Protein AF-A0A3Q2P698-F1 (afdb_monomer_lite)

Sequence (241 aa):
MADLLILKQAEEFRKEYFHRNRQAEENRQKETQAAIRIQSWFRACKVRAYLSHLQKKAIIIQKTWRGFAARARVRQMVKIQQRWKGFYVRKYVHNFYARKTYLEQILIKNELVRKELDEIWEAQKRENEHLEAVKQQKNKIHQAHQLHYLISTNQLPGVFNSPYRQTPHEMELLLRQVKYQVPASLAHKDTGYPRGIRDSVGVSFSGCLESEGPISTRTWDLRTRLPPIASRNTRQKTKRL

Foldseek 3Di:
DVVVVVVVVVVVVVVVVVVVVVVCVVCVVVVVVVVCVVVVVVVVVVVVVVVVVVVVVVCVVVVVVVVVVVVVVVVVVVVVVVVVVVVCCVPPPDDPVVVVVVVVVVVVVVVVVVVVVVVVVVVVVVVVVVVVVVVVVVVLLVVLQVCLVQAQDPVGHGPQQDPPDPDGHPSNVSSVVDDHDDPPPPPDPPDDDDDDDDDDDDPPPPPPPPPPDPPPPPPPPPPVPPPPDPPPPPPPPDDDD

Organism: Fundulus heteroclitus (NCBI:txid8078)

Secondary structure (DSSP, 8-state):
-HHHHHHHHHHHHHHHHHHHHHHHHHHHHHHHHHHHHHHHHHHHHHHHHHHHHHHHHHHHHHHHHHHHHHHHHHHHHHHHHHHHHHHHIIIII--HHHHHHHHHHHHHHHHHHHHHHHHHHHHHHHHHHHHHHHHHHHHHHHHHHHTGGGS--SSS--TT--TT-SS--HHHHHHHHSPPPPP------------------------------------------PPP-------------

pLDDT: mean 79.52, std 22.48, range [32.62, 98.56]

InterPro domains:
  IPR000048 IQ motif, EF-hand binding site [PF00612] (32-49)
  IPR000048 IQ motif, EF-hand binding site [PF00612] (56-75)
  IPR000048 IQ motif, EF-hand binding site [SM00015] (30-52)
  IPR000048 IQ motif, EF-hand binding site [SM00015] (53-75)
  IPR027417 P-loop containing nucleoside triphosphate hydrolase [SSF52540] (14-96)
  IPR051185 Abnormal Spindle-like Microcephaly-associated [PTHR22706] (20-158)

Structure (mmCIF, N/CA/C/O backbone):
data_AF-A0A3Q2P698-F1
#
_entry.id   AF-A0A3Q2P698-F1
#
loop_
_atom_site.group_PDB
_atom_site.id
_atom_site.type_symbol
_atom_site.label_atom_id
_atom_site.label_alt_id
_atom_site.label_comp_id
_atom_site.label_asym_id
_atom_site.label_entity_id
_atom_site.label_seq_id
_atom_site.pdbx_PDB_ins_code
_atom_site.Cartn_x
_atom_site.Cartn_y
_atom_site.Cartn_z
_atom_site.occupancy
_atom_site.B_iso_or_equiv
_atom_site.auth_seq_id
_atom_site.auth_comp_id
_atom_site.auth_asym_id
_atom_site.auth_atom_id
_atom_site.pdbx_PDB_model_num
ATOM 1 N N . MET A 1 1 ? 65.180 -17.559 -87.057 1.00 58.22 1 MET A N 1
ATOM 2 C CA . MET A 1 1 ? 63.856 -18.119 -86.682 1.00 58.22 1 MET A CA 1
ATOM 3 C C . MET A 1 1 ? 63.418 -17.698 -85.280 1.00 58.22 1 MET A C 1
ATOM 5 O O . MET A 1 1 ? 62.257 -17.343 -85.138 1.00 58.22 1 MET A O 1
ATOM 9 N N . ALA A 1 2 ? 64.311 -17.667 -84.279 1.00 61.62 2 ALA A N 1
ATOM 10 C CA . ALA A 1 2 ? 63.994 -17.188 -82.926 1.00 61.62 2 ALA A CA 1
ATOM 11 C C . ALA A 1 2 ? 63.582 -15.697 -82.875 1.00 61.62 2 ALA A C 1
ATOM 13 O O . ALA A 1 2 ? 62.563 -15.371 -82.276 1.00 61.62 2 ALA A O 1
ATOM 14 N N . ASP A 1 3 ? 64.280 -14.811 -83.592 1.00 64.88 3 ASP A N 1
ATOM 15 C CA . ASP A 1 3 ? 64.011 -13.359 -83.547 1.00 64.88 3 ASP A CA 1
ATOM 16 C C . ASP A 1 3 ? 62.647 -12.952 -84.128 1.00 64.88 3 ASP A C 1
ATOM 18 O O . ASP A 1 3 ? 61.973 -12.070 -83.606 1.00 64.88 3 ASP A O 1
ATOM 22 N N . LEU A 1 4 ? 62.181 -13.641 -85.175 1.00 66.44 4 LEU A N 1
ATOM 23 C CA . LEU A 1 4 ? 60.848 -13.422 -85.754 1.00 66.44 4 LEU A CA 1
ATOM 24 C C . LEU A 1 4 ? 59.719 -13.864 -84.812 1.00 66.44 4 LEU A C 1
ATOM 26 O O . LEU A 1 4 ? 58.633 -13.286 -84.840 1.00 66.44 4 LEU A O 1
ATOM 30 N N . LEU A 1 5 ? 59.967 -14.880 -83.982 1.00 69.94 5 LEU A N 1
ATOM 31 C CA . LEU A 1 5 ? 59.014 -15.338 -82.974 1.00 69.94 5 LEU A CA 1
ATOM 32 C C . LEU A 1 5 ? 58.915 -14.327 -81.821 1.00 69.94 5 LEU A C 1
ATOM 34 O O . LEU A 1 5 ? 57.816 -14.004 -81.377 1.00 69.94 5 LEU A O 1
ATOM 38 N N . ILE A 1 6 ? 60.059 -13.779 -81.401 1.00 73.25 6 ILE A N 1
ATOM 39 C CA . ILE A 1 6 ? 60.157 -12.749 -80.358 1.00 73.25 6 ILE A CA 1
ATOM 40 C C . ILE A 1 6 ? 59.453 -11.461 -80.800 1.00 73.25 6 ILE A C 1
ATOM 42 O O . ILE A 1 6 ? 58.698 -10.877 -80.025 1.00 73.25 6 ILE A O 1
ATOM 46 N N . LEU A 1 7 ? 59.630 -11.040 -82.056 1.00 73.00 7 LEU A N 1
ATOM 47 C CA . LEU A 1 7 ? 58.956 -9.854 -82.593 1.00 73.00 7 LEU A CA 1
ATOM 48 C C . LEU A 1 7 ? 57.433 -10.028 -82.672 1.00 73.00 7 LEU A C 1
ATOM 50 O O . LEU A 1 7 ? 56.698 -9.117 -82.294 1.00 73.00 7 LEU A O 1
ATOM 54 N N . LYS A 1 8 ? 56.943 -11.205 -83.085 1.00 77.31 8 LYS A N 1
ATOM 55 C CA . LYS A 1 8 ? 55.500 -11.500 -83.086 1.00 77.31 8 LYS A CA 1
ATOM 56 C C . LYS A 1 8 ? 54.909 -11.515 -81.676 1.00 77.31 8 LYS A C 1
ATOM 58 O O . LYS A 1 8 ? 53.868 -10.901 -81.457 1.00 77.31 8 LYS A O 1
ATOM 63 N N . GLN A 1 9 ? 55.595 -12.136 -80.714 1.00 78.31 9 GLN A N 1
ATOM 64 C CA . GLN A 1 9 ? 55.180 -12.105 -79.307 1.00 78.31 9 GLN A CA 1
ATOM 65 C C . GLN A 1 9 ? 55.178 -10.682 -78.736 1.00 78.31 9 GLN A C 1
ATOM 67 O O . GLN A 1 9 ? 54.254 -10.311 -78.014 1.00 78.31 9 GLN A O 1
ATOM 72 N N . ALA A 1 10 ? 56.170 -9.859 -79.084 1.00 79.19 10 ALA A N 1
ATOM 73 C CA . ALA A 1 10 ? 56.230 -8.467 -78.649 1.00 79.19 10 ALA A CA 1
ATOM 74 C C . ALA A 1 10 ? 55.073 -7.626 -79.223 1.00 79.19 10 ALA A C 1
ATOM 76 O O . ALA A 1 10 ? 54.503 -6.791 -78.517 1.00 79.19 10 ALA A O 1
ATOM 77 N N . GLU A 1 11 ? 54.683 -7.852 -80.480 1.00 83.00 11 GLU A N 1
ATOM 78 C CA . GLU A 1 11 ? 53.530 -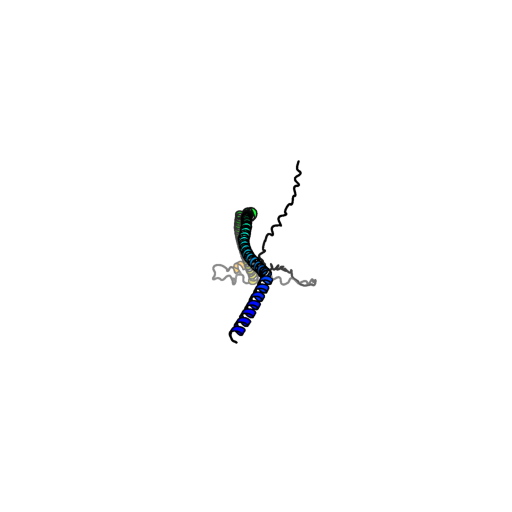7.183 -81.088 1.00 83.00 11 GLU A CA 1
ATOM 79 C C . GLU A 1 11 ? 52.190 -7.634 -80.497 1.00 83.00 11 GLU A C 1
ATOM 81 O O . GLU A 1 11 ? 51.315 -6.798 -80.258 1.00 83.00 11 GLU A O 1
ATOM 86 N N . GLU A 1 12 ? 52.013 -8.931 -80.241 1.00 84.62 12 GLU A N 1
ATOM 87 C CA . GLU A 1 12 ? 50.818 -9.466 -79.578 1.00 84.62 12 GLU A CA 1
ATOM 88 C C . GLU A 1 12 ? 50.683 -8.925 -78.155 1.00 84.62 12 GLU A C 1
ATOM 90 O O . GLU A 1 12 ? 49.622 -8.410 -77.794 1.00 84.62 12 GLU A O 1
ATOM 95 N N . PHE A 1 13 ? 51.778 -8.917 -77.392 1.00 87.12 13 PHE A N 1
ATOM 96 C CA . PHE A 1 13 ? 51.825 -8.317 -76.060 1.00 87.12 13 PHE A CA 1
ATOM 97 C C . PHE A 1 13 ? 51.436 -6.834 -76.092 1.00 87.12 13 PHE A C 1
ATOM 99 O O . PHE A 1 13 ? 50.664 -6.356 -75.259 1.00 87.12 13 PHE A O 1
ATOM 106 N N . ARG A 1 14 ? 51.914 -6.092 -77.098 1.00 86.75 14 ARG A N 1
ATOM 107 C CA . ARG A 1 14 ? 51.575 -4.678 -77.278 1.00 86.75 14 ARG A CA 1
ATOM 108 C C . ARG A 1 14 ? 50.087 -4.479 -77.582 1.00 86.75 14 ARG A C 1
ATOM 110 O O . ARG A 1 14 ? 49.467 -3.577 -77.018 1.00 86.75 14 ARG A O 1
ATOM 117 N N . LYS A 1 15 ? 49.502 -5.313 -78.448 1.00 88.62 15 LYS A N 1
ATOM 118 C CA . LYS A 1 15 ? 48.062 -5.280 -78.764 1.00 88.62 15 LYS A CA 1
ATOM 119 C C . LYS A 1 15 ? 47.215 -5.596 -77.534 1.00 88.62 15 LYS A C 1
ATOM 121 O O . LYS A 1 15 ? 46.246 -4.885 -77.269 1.00 88.62 15 LYS A O 1
ATOM 126 N N . GLU A 1 16 ? 47.603 -6.605 -76.760 1.00 90.31 16 GLU A N 1
ATOM 127 C CA . GLU A 1 16 ? 46.911 -6.983 -75.530 1.00 90.31 16 GLU A CA 1
ATOM 128 C C . GLU A 1 16 ? 46.993 -5.875 -74.469 1.00 90.31 16 GLU A C 1
ATOM 130 O O . GLU A 1 16 ? 45.980 -5.526 -73.859 1.00 90.31 16 GLU A O 1
ATOM 135 N N . TYR A 1 17 ? 48.161 -5.247 -74.307 1.00 90.88 17 TYR A N 1
ATOM 136 C CA . TYR A 1 17 ? 48.337 -4.095 -73.423 1.00 90.88 17 TYR A CA 1
ATOM 137 C C . TYR A 1 17 ? 47.387 -2.944 -73.784 1.00 90.88 17 TYR A C 1
ATOM 139 O O . TYR A 1 17 ? 46.664 -2.442 -72.921 1.00 90.88 17 TYR A O 1
ATOM 147 N N . PHE A 1 18 ? 47.324 -2.554 -75.062 1.00 92.12 18 PHE A N 1
ATOM 148 C CA . PHE A 1 18 ? 46.419 -1.489 -75.506 1.00 92.12 18 PHE A CA 1
ATOM 149 C C . PHE A 1 18 ? 44.942 -1.865 -75.361 1.00 92.12 18 PHE A C 1
ATOM 151 O O . PHE A 1 18 ? 44.128 -1.006 -75.017 1.00 92.12 18 PHE A O 1
ATOM 158 N N . HIS A 1 19 ? 44.591 -3.134 -75.581 1.00 91.62 19 HIS A N 1
ATOM 159 C CA . HIS A 1 19 ? 43.229 -3.625 -75.387 1.00 91.62 19 HIS A CA 1
ATOM 160 C C . HIS A 1 19 ? 42.795 -3.528 -73.918 1.00 91.62 19 HIS A C 1
ATOM 162 O O . HIS A 1 19 ? 41.749 -2.947 -73.626 1.00 91.62 19 HIS A O 1
ATOM 168 N N . ARG A 1 20 ? 43.636 -4.001 -72.988 1.00 90.75 20 ARG A N 1
ATOM 169 C CA . ARG A 1 20 ? 43.395 -3.893 -71.540 1.00 90.75 20 ARG A CA 1
ATOM 170 C C . ARG A 1 20 ? 43.294 -2.437 -71.091 1.00 90.75 20 ARG A C 1
ATOM 172 O O . ARG A 1 20 ? 42.413 -2.102 -70.305 1.00 90.75 20 ARG A O 1
ATOM 179 N N . ASN A 1 21 ? 44.151 -1.560 -71.617 1.00 92.62 21 ASN A N 1
ATOM 180 C CA . ASN A 1 21 ? 44.139 -0.143 -71.252 1.00 92.62 21 ASN A CA 1
ATOM 181 C C . ASN A 1 21 ? 42.864 0.567 -71.745 1.00 92.62 21 ASN A C 1
ATOM 183 O O . ASN A 1 21 ? 42.280 1.367 -71.020 1.00 92.62 21 ASN A O 1
ATOM 187 N N . ARG A 1 22 ? 42.371 0.221 -72.944 1.00 92.44 22 ARG A N 1
ATOM 188 C CA . ARG A 1 22 ? 41.086 0.725 -73.453 1.00 92.44 22 ARG A CA 1
ATOM 189 C C . ARG A 1 22 ? 39.910 0.254 -72.592 1.00 92.44 22 ARG A C 1
ATOM 191 O O . ARG A 1 22 ? 39.081 1.075 -72.217 1.00 92.44 22 ARG A O 1
ATOM 198 N N . GLN A 1 23 ? 39.864 -1.029 -72.230 1.00 91.75 23 GLN A N 1
ATOM 199 C CA . GLN A 1 23 ? 38.819 -1.565 -71.346 1.00 91.75 23 GLN A CA 1
ATOM 200 C C . GLN A 1 23 ? 38.839 -0.913 -69.956 1.00 91.75 23 GLN A C 1
ATOM 202 O O . GLN A 1 23 ? 37.785 -0.596 -69.404 1.00 91.75 23 GLN A O 1
ATOM 207 N N . ALA A 1 24 ? 40.030 -0.681 -69.396 1.00 91.12 24 ALA A N 1
ATOM 208 C CA . ALA A 1 24 ? 40.185 0.024 -68.128 1.00 91.12 24 ALA A CA 1
ATOM 209 C C . ALA A 1 24 ? 39.664 1.467 -68.220 1.00 91.12 24 ALA A C 1
ATOM 211 O O . ALA A 1 24 ? 38.932 1.919 -67.342 1.00 91.12 24 ALA A O 1
ATOM 212 N N . GLU A 1 25 ? 39.971 2.173 -69.309 1.00 91.94 25 GLU A N 1
ATOM 213 C CA . GLU A 1 25 ? 39.515 3.546 -69.536 1.00 91.94 25 GLU A CA 1
ATOM 214 C C . GLU A 1 25 ? 37.987 3.638 -69.696 1.00 91.94 25 GLU A C 1
ATOM 216 O O . GLU A 1 25 ? 37.349 4.506 -69.094 1.00 91.94 25 GLU A O 1
ATOM 221 N N . GLU A 1 26 ? 37.387 2.699 -70.435 1.00 92.31 26 GLU A N 1
ATOM 222 C CA . GLU A 1 26 ? 35.932 2.582 -70.609 1.00 92.31 26 GLU A CA 1
ATOM 223 C C . GLU A 1 26 ? 35.203 2.291 -69.281 1.00 92.31 26 GLU A C 1
ATOM 225 O O . GLU A 1 26 ? 34.095 2.789 -69.049 1.00 92.31 26 GLU A O 1
ATOM 230 N N . ASN A 1 27 ? 35.824 1.525 -68.375 1.00 93.88 27 ASN A N 1
ATOM 231 C CA . ASN A 1 27 ? 35.234 1.147 -67.085 1.00 93.88 27 ASN A CA 1
ATOM 232 C C . ASN A 1 27 ? 35.554 2.111 -65.933 1.00 93.88 27 ASN A C 1
ATOM 234 O O . ASN A 1 27 ? 34.788 2.164 -64.965 1.00 93.88 27 ASN A O 1
ATOM 238 N N . ARG A 1 28 ? 36.605 2.935 -66.043 1.00 94.62 28 ARG A N 1
ATOM 239 C CA . ARG A 1 28 ? 37.094 3.822 -64.972 1.00 94.62 28 ARG A CA 1
ATOM 240 C C . ARG A 1 28 ? 35.991 4.652 -64.323 1.00 94.62 28 ARG A C 1
ATOM 242 O O . ARG A 1 28 ? 35.922 4.754 -63.098 1.00 94.62 28 ARG A O 1
ATOM 249 N N . GLN A 1 29 ? 35.114 5.259 -65.126 1.00 95.31 29 GLN A N 1
ATOM 250 C CA . GLN A 1 29 ? 34.026 6.088 -64.595 1.00 95.31 29 GLN A CA 1
ATOM 251 C C . GLN A 1 29 ? 33.012 5.257 -63.803 1.00 95.31 29 GLN A C 1
ATOM 253 O O . GLN A 1 29 ? 32.594 5.672 -62.722 1.00 95.31 29 GLN A O 1
ATOM 258 N N . LYS A 1 30 ? 32.640 4.073 -64.305 1.00 95.12 30 LYS A N 1
ATOM 259 C CA . LYS A 1 30 ? 31.686 3.176 -63.637 1.00 95.12 30 LYS A CA 1
ATOM 260 C C . LYS A 1 30 ? 32.244 2.688 -62.302 1.00 95.12 30 LYS A C 1
ATOM 262 O O . LYS A 1 30 ? 31.545 2.754 -61.292 1.00 95.12 30 LYS A O 1
ATOM 267 N N . GLU A 1 31 ? 33.509 2.277 -62.285 1.00 96.12 31 GLU A N 1
ATOM 268 C CA . GLU A 1 31 ? 34.215 1.839 -61.077 1.00 96.12 31 GLU A CA 1
ATOM 269 C C . GLU A 1 31 ? 34.348 2.973 -60.056 1.00 96.12 31 GLU A C 1
ATOM 271 O O . GLU A 1 31 ? 34.034 2.791 -58.879 1.00 96.12 31 GLU A O 1
ATOM 276 N N . THR A 1 32 ? 34.706 4.178 -60.509 1.00 96.88 32 THR A N 1
ATOM 277 C CA . THR A 1 32 ? 34.791 5.366 -59.646 1.00 96.88 32 THR A CA 1
ATOM 278 C C . THR A 1 32 ? 33.434 5.693 -59.020 1.00 96.88 32 THR A C 1
ATOM 280 O O . THR A 1 32 ? 33.341 5.920 -57.814 1.00 96.88 32 THR A O 1
ATOM 283 N N . GLN A 1 33 ? 32.350 5.664 -59.802 1.00 97.00 33 GLN A N 1
ATOM 284 C CA . GLN A 1 33 ? 31.000 5.909 -59.286 1.00 97.00 33 GLN A CA 1
ATOM 285 C C . GLN A 1 33 ? 30.551 4.825 -58.299 1.00 97.00 33 GLN A C 1
ATOM 287 O O . GLN A 1 33 ? 29.957 5.139 -57.265 1.00 97.00 33 GLN A O 1
ATOM 292 N N . ALA A 1 34 ? 30.855 3.554 -58.573 1.00 97.50 34 ALA A N 1
ATOM 293 C CA . ALA A 1 34 ? 30.587 2.462 -57.644 1.00 97.50 34 ALA A CA 1
ATOM 294 C C . ALA A 1 34 ? 31.350 2.652 -56.322 1.00 97.50 34 ALA A C 1
ATOM 296 O O . ALA A 1 34 ? 30.746 2.571 -55.250 1.00 97.50 34 ALA A O 1
ATOM 297 N N . ALA A 1 35 ? 32.638 3.003 -56.386 1.00 97.88 35 ALA A N 1
ATOM 298 C CA . ALA A 1 35 ? 33.455 3.288 -55.211 1.00 97.88 35 ALA A CA 1
ATOM 299 C C . ALA A 1 35 ? 32.889 4.457 -54.389 1.00 97.88 35 ALA A C 1
ATOM 301 O O . ALA A 1 35 ? 32.724 4.328 -53.175 1.00 97.88 35 ALA A O 1
ATOM 302 N N . ILE A 1 36 ? 32.503 5.565 -55.033 1.00 97.81 36 ILE A N 1
ATOM 303 C CA . ILE A 1 36 ? 31.882 6.718 -54.359 1.00 97.81 36 ILE A CA 1
ATOM 304 C C . ILE A 1 36 ? 30.573 6.311 -53.670 1.00 97.81 36 ILE A C 1
ATOM 306 O O . ILE A 1 36 ? 30.321 6.713 -52.530 1.00 97.81 36 ILE A O 1
ATOM 310 N N . ARG A 1 37 ? 29.738 5.488 -54.316 1.00 98.12 37 ARG A N 1
ATOM 311 C CA . ARG A 1 37 ? 28.484 4.991 -53.722 1.00 98.12 37 ARG A CA 1
ATOM 312 C C . ARG A 1 37 ? 28.744 4.136 -52.486 1.00 98.12 37 ARG A C 1
ATOM 314 O O . ARG A 1 37 ? 28.128 4.373 -51.450 1.00 98.12 37 ARG A O 1
ATOM 321 N N . ILE A 1 38 ? 29.691 3.204 -52.560 1.00 97.81 38 ILE A N 1
ATOM 322 C CA . ILE A 1 38 ? 30.064 2.350 -51.424 1.00 97.81 38 ILE A CA 1
ATOM 323 C C . ILE A 1 38 ? 30.617 3.203 -50.275 1.00 97.81 38 ILE A C 1
ATOM 325 O O . ILE A 1 38 ? 30.178 3.076 -49.131 1.00 97.81 38 ILE A O 1
ATOM 329 N N . GLN A 1 39 ? 31.538 4.122 -50.573 1.00 98.19 39 GLN A N 1
ATOM 330 C CA . GLN A 1 39 ? 32.159 4.994 -49.576 1.00 98.19 39 GLN A CA 1
ATOM 331 C C . GLN A 1 39 ? 31.145 5.930 -48.911 1.00 98.19 39 GLN A C 1
ATOM 333 O O . GLN A 1 39 ? 31.134 6.056 -47.685 1.00 98.19 39 GLN A O 1
ATOM 338 N N . SER A 1 40 ? 30.288 6.590 -49.693 1.00 97.44 40 SER A N 1
ATOM 339 C CA . SER A 1 40 ? 29.257 7.494 -49.169 1.00 97.44 40 SER A CA 1
ATOM 340 C C . SER A 1 40 ? 28.227 6.747 -48.322 1.00 97.44 40 SER A C 1
ATOM 342 O O . SER A 1 40 ? 27.896 7.210 -47.228 1.00 97.44 40 SER A O 1
ATOM 344 N N . TRP A 1 41 ? 27.796 5.559 -48.757 1.00 98.19 41 TRP A N 1
ATOM 345 C CA . TRP A 1 41 ? 26.908 4.697 -47.980 1.00 98.19 41 TRP A CA 1
ATOM 346 C C . TRP A 1 41 ? 27.543 4.281 -46.650 1.00 98.19 41 TRP A C 1
ATOM 348 O O . TRP A 1 41 ? 26.929 4.457 -45.596 1.00 98.19 41 TRP A O 1
ATOM 358 N N . PHE A 1 42 ? 28.796 3.818 -46.662 1.00 98.00 42 PHE A N 1
ATOM 359 C CA . PHE A 1 42 ? 29.498 3.415 -45.443 1.00 98.00 42 PHE A CA 1
ATOM 360 C C . PHE A 1 42 ? 29.666 4.583 -44.459 1.00 98.00 42 PHE A C 1
ATOM 362 O O . PHE A 1 42 ? 29.371 4.448 -43.266 1.00 98.00 42 PHE A O 1
ATOM 369 N N . ARG A 1 43 ? 30.075 5.759 -44.958 1.00 98.06 43 ARG A N 1
ATOM 370 C CA . ARG A 1 43 ? 30.179 6.989 -44.153 1.00 98.06 43 ARG A CA 1
ATOM 371 C C . ARG A 1 43 ? 28.832 7.342 -43.516 1.00 98.06 43 ARG A C 1
ATOM 373 O O . ARG A 1 43 ? 28.782 7.625 -42.318 1.00 98.06 43 ARG A O 1
ATOM 380 N N . ALA A 1 44 ? 27.739 7.260 -44.277 1.00 97.69 44 ALA A N 1
ATOM 381 C CA . ALA A 1 44 ? 26.393 7.513 -43.770 1.00 97.69 44 ALA A CA 1
ATOM 382 C C . ALA A 1 44 ? 25.963 6.490 -42.704 1.00 97.69 44 ALA A C 1
ATOM 384 O O . ALA A 1 44 ? 25.443 6.889 -41.660 1.00 97.69 44 ALA A O 1
ATOM 385 N N . CYS A 1 45 ? 26.212 5.193 -42.913 1.00 97.94 45 CYS A N 1
ATOM 386 C CA . CYS A 1 45 ? 25.921 4.145 -41.931 1.00 97.94 45 CYS A CA 1
ATOM 387 C C . CYS A 1 45 ? 26.629 4.405 -40.595 1.00 97.94 45 CYS A C 1
ATOM 389 O O .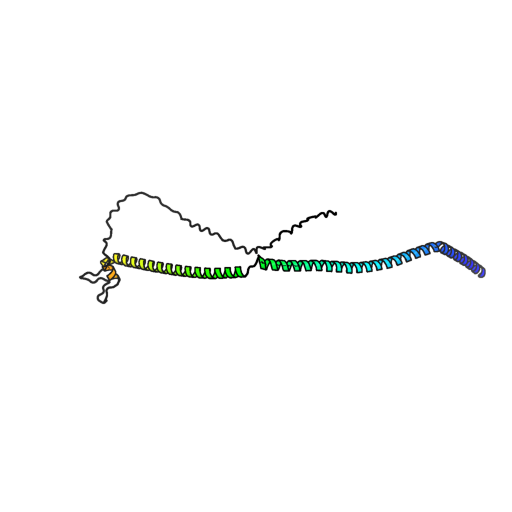 CYS A 1 45 ? 25.987 4.357 -39.543 1.00 97.94 45 CYS A O 1
ATOM 391 N N . LYS A 1 46 ? 27.918 4.770 -40.631 1.00 97.50 46 LYS A N 1
ATOM 392 C CA . LYS A 1 46 ? 28.698 5.092 -39.427 1.00 97.50 46 LYS A CA 1
ATOM 393 C C . LYS A 1 46 ? 28.093 6.266 -38.649 1.00 97.50 46 LYS A C 1
ATOM 395 O O . LYS A 1 46 ? 27.886 6.162 -37.439 1.00 97.50 46 LYS A O 1
ATOM 400 N N . VAL A 1 47 ? 27.759 7.362 -39.336 1.00 98.38 47 VAL A N 1
ATOM 401 C CA . VAL A 1 47 ? 27.158 8.552 -38.706 1.00 98.38 47 VAL A CA 1
ATOM 402 C C . VAL A 1 47 ? 25.779 8.234 -38.126 1.00 98.38 47 VAL A C 1
ATOM 404 O O . VAL A 1 47 ? 25.504 8.566 -36.973 1.00 98.38 47 VAL A O 1
ATOM 407 N N . ARG A 1 48 ? 24.914 7.544 -38.879 1.00 98.38 48 ARG A N 1
ATOM 408 C CA . ARG A 1 48 ? 23.561 7.186 -38.418 1.00 98.38 48 ARG A CA 1
ATOM 409 C C . ARG A 1 48 ? 23.590 6.279 -37.192 1.00 98.38 48 ARG A C 1
ATOM 411 O O . ARG A 1 48 ? 22.782 6.473 -36.282 1.00 98.38 48 ARG A O 1
ATOM 418 N N . ALA A 1 49 ? 24.517 5.322 -37.140 1.00 98.06 49 ALA A N 1
ATOM 419 C CA . ALA A 1 49 ? 24.694 4.458 -35.977 1.00 98.06 49 ALA A CA 1
ATOM 420 C C . ALA A 1 49 ? 25.086 5.268 -34.730 1.00 98.06 49 ALA A C 1
ATOM 422 O O . ALA A 1 49 ? 24.483 5.097 -33.667 1.00 98.06 49 ALA A O 1
ATOM 423 N N . TYR A 1 50 ? 26.032 6.201 -34.874 1.00 98.06 50 TYR A N 1
ATOM 424 C CA . TYR A 1 50 ? 26.465 7.069 -33.780 1.00 98.06 50 TYR A CA 1
ATOM 425 C C . TYR A 1 50 ? 25.346 8.001 -33.291 1.00 98.06 50 TYR A C 1
ATOM 427 O O . TYR A 1 50 ? 25.056 8.041 -32.095 1.00 98.06 50 TYR A O 1
ATOM 435 N N . LEU A 1 51 ? 24.635 8.672 -34.202 1.00 98.31 51 LEU A N 1
ATOM 436 C CA . LEU A 1 51 ? 23.491 9.520 -33.846 1.00 98.31 51 LEU A CA 1
ATOM 437 C C . LEU A 1 51 ? 22.381 8.719 -33.156 1.00 98.31 51 LEU A C 1
ATOM 439 O O . LEU A 1 51 ? 21.832 9.159 -32.147 1.00 98.31 51 LEU A O 1
ATOM 443 N N . SER A 1 52 ? 22.094 7.508 -33.641 1.00 98.38 52 SER A N 1
ATOM 444 C CA . SER A 1 52 ? 21.121 6.612 -33.006 1.00 98.38 52 SER A CA 1
ATOM 445 C C . SER A 1 52 ? 21.547 6.225 -31.590 1.00 98.38 52 SER A C 1
ATOM 447 O O . SER A 1 52 ? 20.709 6.142 -30.691 1.00 98.38 52 SER A O 1
ATOM 449 N N . HIS A 1 53 ? 22.843 5.997 -31.365 1.00 98.00 53 HIS A N 1
ATOM 450 C CA . HIS A 1 53 ? 23.378 5.727 -30.035 1.00 98.00 53 HIS A CA 1
ATOM 451 C C . HIS A 1 53 ? 23.184 6.924 -29.095 1.00 98.00 53 HIS A C 1
ATOM 453 O O . HIS A 1 53 ? 22.632 6.757 -28.005 1.00 98.00 53 HIS A O 1
ATOM 459 N N . LEU A 1 54 ? 23.569 8.128 -29.527 1.00 98.44 54 LEU A N 1
ATOM 460 C CA . LEU A 1 54 ? 23.391 9.350 -28.742 1.00 98.44 54 LEU A CA 1
ATOM 461 C C . LEU A 1 54 ? 21.917 9.607 -28.419 1.00 98.44 54 LEU A C 1
ATOM 463 O O . LEU A 1 54 ? 21.575 9.855 -27.262 1.00 98.44 54 LEU A O 1
ATOM 467 N N . GLN A 1 55 ? 21.029 9.447 -29.403 1.00 98.56 55 GLN A N 1
ATOM 468 C CA . GLN A 1 55 ? 19.592 9.609 -29.205 1.00 98.56 55 GLN A CA 1
ATOM 469 C C . GLN A 1 55 ? 19.048 8.611 -28.177 1.00 98.56 55 GLN A C 1
ATOM 471 O O . GLN A 1 55 ? 18.285 8.992 -27.289 1.00 98.56 55 GLN A O 1
ATOM 476 N N . LYS A 1 56 ? 19.476 7.341 -28.226 1.00 98.38 56 LYS A N 1
ATOM 477 C CA . LYS A 1 56 ? 19.102 6.338 -27.213 1.00 98.38 56 LYS A CA 1
ATOM 478 C C . LYS A 1 56 ? 19.544 6.765 -25.812 1.00 98.38 56 LYS A C 1
ATOM 480 O O . LYS A 1 56 ? 18.754 6.662 -24.872 1.00 98.38 56 LYS A O 1
ATOM 485 N N . LYS A 1 57 ? 20.773 7.270 -25.656 1.00 98.31 57 LYS A N 1
ATOM 486 C CA . LYS A 1 57 ? 21.278 7.768 -24.365 1.00 98.31 57 LYS A CA 1
ATOM 487 C C . LYS A 1 57 ? 20.481 8.979 -23.874 1.00 98.31 57 LYS A C 1
ATOM 489 O O . LYS A 1 57 ? 20.037 8.978 -22.726 1.00 98.31 57 LYS A O 1
ATOM 494 N N . ALA A 1 58 ? 20.207 9.948 -24.747 1.00 98.44 58 ALA A N 1
ATOM 495 C CA . ALA A 1 58 ? 19.388 11.115 -24.427 1.00 98.44 58 ALA A CA 1
ATOM 496 C C . ALA A 1 58 ? 17.973 10.714 -23.976 1.00 98.44 58 ALA A C 1
ATOM 498 O O . ALA A 1 58 ? 17.506 11.167 -22.931 1.00 98.44 58 ALA A O 1
ATOM 499 N N . ILE A 1 59 ? 17.317 9.793 -24.694 1.00 98.56 59 ILE A N 1
ATOM 500 C CA . ILE A 1 59 ? 15.995 9.267 -24.323 1.00 98.56 59 ILE A CA 1
ATOM 501 C C . ILE A 1 59 ? 16.030 8.617 -22.935 1.00 98.56 59 ILE A C 1
ATOM 503 O O . ILE A 1 59 ? 15.113 8.835 -22.143 1.00 98.56 59 ILE A O 1
ATOM 507 N N . ILE A 1 60 ? 17.072 7.841 -22.608 1.00 98.50 60 ILE A N 1
ATOM 508 C CA . ILE A 1 60 ? 17.210 7.208 -21.287 1.00 98.50 60 ILE A CA 1
ATOM 509 C C . ILE A 1 60 ? 17.297 8.258 -20.175 1.00 98.50 60 ILE A C 1
ATOM 511 O O . ILE A 1 60 ? 16.596 8.133 -19.168 1.00 98.50 60 ILE A O 1
ATOM 515 N N . ILE A 1 61 ? 18.098 9.306 -20.358 1.00 98.50 61 ILE A N 1
ATOM 516 C CA . ILE A 1 61 ? 18.229 10.385 -19.370 1.00 98.50 61 ILE A CA 1
ATOM 517 C C . ILE A 1 61 ? 16.884 11.099 -19.204 1.00 98.50 61 ILE A C 1
ATOM 519 O O . ILE A 1 61 ? 16.347 11.199 -18.098 1.00 98.50 61 ILE A O 1
ATOM 523 N N . GLN A 1 62 ? 16.283 11.525 -20.314 1.00 98.38 62 GLN A N 1
ATOM 524 C CA . GLN A 1 62 ? 15.047 12.294 -20.287 1.00 98.38 62 GLN A CA 1
ATOM 525 C C . GLN A 1 62 ? 13.863 11.495 -19.721 1.00 98.38 62 GLN A C 1
ATOM 527 O O . GLN A 1 62 ? 13.086 12.033 -18.930 1.00 98.38 62 GLN A O 1
ATOM 532 N N . LYS A 1 63 ? 13.698 10.214 -20.092 1.00 98.00 63 LYS A N 1
ATOM 533 C CA . LYS A 1 63 ? 12.600 9.376 -19.569 1.00 98.00 63 LYS A CA 1
ATOM 534 C C . LYS A 1 63 ? 12.746 9.150 -18.065 1.00 98.00 63 LYS A C 1
ATOM 536 O O . LYS A 1 63 ? 11.757 9.205 -17.335 1.00 98.00 63 LYS A O 1
ATOM 541 N N . THR A 1 64 ? 13.980 8.957 -17.599 1.00 98.44 64 THR A N 1
ATOM 542 C CA . THR A 1 64 ? 14.281 8.758 -16.177 1.00 98.44 64 THR A CA 1
ATOM 543 C C . THR A 1 64 ? 13.942 10.015 -15.385 1.00 98.44 64 THR A C 1
ATOM 545 O O . THR A 1 64 ? 13.235 9.929 -14.378 1.00 98.44 64 THR A O 1
ATOM 548 N N . TRP A 1 65 ? 14.346 11.187 -15.887 1.00 98.38 65 TRP A N 1
ATOM 549 C CA . TRP A 1 65 ? 14.020 12.475 -15.277 1.00 98.38 65 TRP A CA 1
ATOM 550 C C . TRP A 1 65 ? 12.513 12.746 -15.227 1.00 98.38 65 TRP A C 1
ATOM 552 O O . TRP A 1 65 ? 11.978 13.064 -14.164 1.00 98.38 65 TRP A O 1
ATOM 562 N N . ARG A 1 66 ? 11.795 12.550 -16.343 1.00 98.19 66 ARG A N 1
ATOM 563 C CA . ARG A 1 66 ? 10.328 12.708 -16.387 1.00 98.19 66 ARG A CA 1
ATOM 564 C C . ARG A 1 66 ? 9.642 11.811 -15.355 1.00 98.19 66 ARG A C 1
ATOM 566 O O . ARG A 1 66 ? 8.746 12.265 -14.646 1.00 98.19 66 ARG A O 1
ATOM 573 N N . GLY A 1 67 ? 10.108 10.568 -15.215 1.00 98.12 67 GLY A N 1
ATOM 574 C CA . GLY A 1 67 ? 9.627 9.645 -14.189 1.00 98.12 67 GLY A CA 1
ATOM 575 C C . GLY A 1 67 ? 9.910 10.125 -12.761 1.00 98.12 67 GLY A C 1
ATOM 576 O O . GLY A 1 67 ? 9.027 10.056 -11.906 1.00 98.12 67 GLY A O 1
ATOM 577 N N . PHE A 1 68 ? 11.118 10.626 -12.489 1.00 98.06 68 PHE A N 1
ATOM 578 C CA . PHE A 1 68 ? 11.479 11.191 -11.185 1.00 98.06 68 PHE A CA 1
ATOM 579 C C . PHE A 1 68 ? 10.580 12.381 -10.815 1.00 98.06 68 PHE A C 1
ATOM 581 O O . PHE A 1 68 ? 9.958 12.368 -9.750 1.00 98.06 68 PHE A O 1
ATOM 588 N N . ALA A 1 69 ? 10.430 13.349 -11.722 1.00 97.69 69 ALA A N 1
ATOM 589 C CA . ALA A 1 69 ? 9.615 14.542 -11.509 1.00 97.69 69 ALA A CA 1
ATOM 590 C C . ALA A 1 69 ? 8.130 14.205 -11.278 1.00 97.69 69 ALA A C 1
ATOM 592 O O . ALA A 1 69 ? 7.502 14.743 -10.362 1.00 97.69 69 ALA A O 1
ATOM 593 N N . ALA A 1 70 ? 7.568 13.275 -12.059 1.00 97.19 70 ALA A N 1
ATOM 594 C CA . ALA A 1 70 ? 6.192 12.817 -11.873 1.00 97.19 70 ALA A CA 1
ATOM 595 C C . ALA A 1 70 ? 5.984 12.182 -10.486 1.00 97.19 70 ALA A C 1
ATOM 597 O O . ALA A 1 70 ? 5.042 12.530 -9.771 1.00 97.19 70 ALA A O 1
ATOM 598 N N . ARG A 1 71 ? 6.902 11.303 -10.060 1.00 97.62 71 ARG A N 1
ATOM 599 C CA . ARG A 1 71 ? 6.833 10.660 -8.738 1.00 97.62 71 ARG A CA 1
ATOM 600 C C . ARG A 1 71 ? 6.988 11.654 -7.590 1.00 97.62 71 ARG A C 1
ATOM 602 O O . ARG A 1 71 ? 6.324 11.480 -6.571 1.00 97.62 71 ARG A O 1
ATOM 609 N N . ALA A 1 72 ? 7.817 12.687 -7.734 1.00 97.44 72 ALA A N 1
ATOM 610 C CA . ALA A 1 72 ? 7.976 13.723 -6.712 1.00 97.44 72 ALA A CA 1
ATOM 611 C C . ALA A 1 72 ? 6.643 14.437 -6.410 1.00 97.44 72 ALA A C 1
ATOM 613 O O . ALA A 1 72 ? 6.268 14.574 -5.245 1.00 97.44 72 ALA A O 1
ATOM 614 N N . ARG A 1 73 ? 5.875 14.792 -7.451 1.00 95.88 73 ARG A N 1
ATOM 615 C CA . ARG A 1 73 ? 4.545 15.414 -7.302 1.00 95.88 73 ARG A CA 1
ATOM 616 C C . ARG A 1 73 ? 3.559 14.503 -6.573 1.00 95.88 73 ARG A C 1
ATOM 618 O O . ARG A 1 73 ? 2.900 14.935 -5.630 1.00 95.88 73 ARG A O 1
ATOM 625 N N . VAL A 1 74 ? 3.495 13.229 -6.966 1.00 96.88 74 VAL A N 1
ATOM 626 C CA . VAL A 1 74 ? 2.596 12.249 -6.331 1.00 96.88 74 VAL A CA 1
ATOM 627 C C . VAL A 1 74 ? 2.961 12.041 -4.860 1.00 96.88 74 VAL A C 1
ATOM 629 O O . VAL A 1 74 ? 2.077 12.058 -4.007 1.00 96.88 74 VAL A O 1
ATOM 632 N N . ARG A 1 75 ? 4.254 11.916 -4.531 1.00 97.25 75 ARG A N 1
ATOM 633 C CA . ARG A 1 75 ? 4.714 11.796 -3.135 1.00 97.25 75 ARG A CA 1
ATOM 634 C C . ARG A 1 75 ? 4.271 12.988 -2.288 1.00 97.25 75 ARG A C 1
ATOM 636 O O . ARG A 1 75 ? 3.821 12.790 -1.162 1.00 97.25 75 ARG A O 1
ATOM 643 N N . GLN A 1 76 ? 4.357 14.204 -2.828 1.00 96.31 76 GLN A N 1
ATOM 644 C CA . GLN A 1 76 ? 3.907 15.405 -2.124 1.00 96.31 76 GLN A CA 1
ATOM 645 C C . GLN A 1 76 ? 2.392 15.393 -1.879 1.00 96.31 76 GLN A C 1
ATOM 647 O O . GLN A 1 76 ? 1.949 15.648 -0.760 1.00 96.31 76 GLN A O 1
ATOM 652 N N . MET A 1 77 ? 1.598 15.027 -2.888 1.00 96.31 77 MET A N 1
ATOM 653 C CA . MET A 1 77 ? 0.145 14.890 -2.750 1.00 96.31 77 MET A CA 1
ATOM 654 C C . MET A 1 77 ? -0.233 13.864 -1.672 1.00 96.31 77 MET A C 1
ATOM 656 O O . MET A 1 77 ? -1.077 14.145 -0.823 1.00 96.31 77 MET A O 1
ATOM 660 N N . VAL A 1 78 ? 0.425 12.701 -1.659 1.00 97.50 78 VAL A N 1
ATOM 661 C CA . VAL A 1 78 ? 0.174 11.648 -0.662 1.00 97.50 78 VAL A CA 1
ATOM 662 C C . VAL A 1 78 ? 0.476 12.140 0.755 1.00 97.50 78 VAL A C 1
ATOM 664 O O . VAL A 1 78 ? -0.322 11.889 1.656 1.00 97.50 78 VAL A O 1
ATOM 667 N N . LYS A 1 79 ? 1.566 12.892 0.967 1.00 97.12 79 LYS A N 1
ATOM 668 C CA . LYS A 1 79 ? 1.882 13.482 2.282 1.00 97.12 79 LYS A CA 1
ATOM 669 C C . LYS A 1 79 ? 0.775 14.416 2.774 1.00 97.12 79 LYS A C 1
ATOM 671 O O . LYS A 1 79 ? 0.360 14.321 3.930 1.00 97.12 79 LYS A O 1
ATOM 676 N N . ILE A 1 80 ? 0.269 15.282 1.895 1.00 97.00 80 ILE A N 1
ATOM 677 C CA . ILE A 1 80 ? -0.834 16.198 2.218 1.00 97.00 80 ILE A CA 1
ATOM 678 C C . ILE A 1 80 ? -2.091 15.399 2.584 1.00 97.00 80 ILE A C 1
ATOM 680 O O . ILE A 1 80 ? -2.700 15.644 3.626 1.00 97.00 80 ILE A O 1
ATOM 684 N N . GLN A 1 81 ? -2.442 14.392 1.780 1.00 96.38 81 GLN A N 1
ATOM 685 C CA . GLN A 1 81 ? -3.600 13.534 2.036 1.00 96.38 81 GLN A CA 1
ATOM 686 C C . GLN A 1 81 ? -3.483 12.770 3.361 1.00 96.38 81 GLN A C 1
ATOM 688 O O . GLN A 1 81 ? -4.448 12.719 4.121 1.00 96.38 81 GLN A O 1
ATOM 693 N N . GLN A 1 82 ? -2.317 12.197 3.672 1.00 96.44 82 GLN A N 1
ATOM 694 C CA . GLN A 1 82 ? -2.073 11.497 4.938 1.00 96.44 82 GLN A CA 1
ATOM 695 C C . GLN A 1 82 ? -2.242 12.430 6.140 1.00 96.44 82 GLN A C 1
ATOM 697 O O . GLN A 1 82 ? -2.921 12.080 7.108 1.00 96.44 82 GLN A O 1
ATOM 702 N N . ARG A 1 83 ? -1.675 13.642 6.064 1.00 96.75 83 ARG A N 1
ATOM 703 C CA . ARG A 1 83 ? -1.800 14.653 7.121 1.00 96.75 83 ARG A CA 1
ATOM 704 C C . ARG A 1 83 ? -3.259 15.038 7.350 1.00 96.75 83 ARG A C 1
ATOM 706 O O . ARG A 1 83 ? -3.698 15.061 8.500 1.00 96.75 83 ARG A O 1
ATOM 713 N N . TRP A 1 84 ? -4.003 15.283 6.271 1.00 97.12 84 TRP A N 1
ATOM 714 C CA . TRP A 1 84 ? -5.420 15.638 6.337 1.00 97.12 84 TRP A CA 1
ATOM 715 C C . TRP A 1 84 ? -6.275 14.505 6.911 1.00 97.12 84 TRP A C 1
ATOM 717 O O . TRP A 1 84 ? -7.053 14.744 7.830 1.00 97.12 84 TRP A O 1
ATOM 727 N N . LYS A 1 85 ? -6.079 13.259 6.456 1.00 95.75 85 LYS A N 1
ATOM 728 C CA . LYS A 1 85 ? -6.788 12.089 7.003 1.00 95.75 85 LYS A CA 1
ATOM 729 C C . LYS A 1 85 ? -6.548 11.938 8.505 1.00 95.75 85 LYS A C 1
ATOM 731 O O . LYS A 1 85 ? -7.495 11.744 9.261 1.00 95.75 85 LYS A O 1
ATOM 736 N N . GLY A 1 86 ? -5.299 12.091 8.948 1.00 94.44 86 GLY A N 1
ATOM 737 C CA . GLY A 1 86 ? -4.964 12.045 10.370 1.00 94.44 86 GLY A CA 1
ATOM 738 C C . GLY A 1 86 ? -5.634 13.161 11.177 1.00 94.44 86 GLY A C 1
ATOM 739 O O . GLY A 1 86 ? -6.138 12.909 12.267 1.00 94.44 86 GLY A O 1
ATOM 740 N N . PHE A 1 87 ? -5.659 14.388 10.648 1.00 94.31 87 PHE A N 1
ATOM 741 C CA . PHE A 1 87 ? -6.378 15.504 11.267 1.00 94.31 87 PHE A CA 1
ATOM 742 C C . PHE A 1 87 ? -7.882 15.225 11.377 1.00 94.31 87 PHE A C 1
ATOM 744 O O . PHE A 1 87 ? -8.446 15.374 12.458 1.00 94.31 87 PHE A O 1
ATOM 751 N N . TYR A 1 88 ? -8.512 14.777 10.288 1.00 94.94 88 TYR A N 1
ATOM 752 C CA . TYR A 1 88 ? -9.951 14.533 10.238 1.00 94.94 88 TYR A CA 1
ATOM 753 C C . TYR A 1 88 ? -10.387 13.494 11.275 1.00 94.94 88 TYR A C 1
ATOM 755 O O . TYR A 1 88 ? -11.311 13.744 12.044 1.00 94.94 88 TYR A O 1
ATOM 763 N N . VAL A 1 89 ? -9.676 12.365 11.359 1.00 92.44 89 VAL A N 1
ATOM 764 C CA . VAL A 1 89 ? -9.986 11.307 12.333 1.00 92.44 89 VAL A CA 1
ATOM 765 C C . VAL A 1 89 ? -9.874 11.822 13.766 1.00 92.44 89 VAL A C 1
ATOM 767 O O . VAL A 1 89 ? -10.791 11.613 14.556 1.00 92.44 89 VAL A O 1
ATOM 770 N N . ARG A 1 90 ? -8.786 12.531 14.095 1.00 88.25 90 ARG A N 1
ATOM 771 C CA . ARG A 1 90 ? -8.560 13.062 15.450 1.00 88.25 90 ARG A CA 1
ATOM 772 C C . ARG A 1 90 ? -9.553 14.149 15.854 1.00 88.25 90 ARG A C 1
ATOM 774 O O . ARG A 1 90 ? -9.788 14.319 17.041 1.00 88.25 90 ARG A O 1
ATOM 781 N N . LYS A 1 91 ? -10.096 14.900 14.893 1.00 88.88 91 LYS A N 1
ATOM 782 C CA . LYS A 1 91 ? -11.030 15.994 15.176 1.00 88.88 91 LYS A CA 1
ATOM 783 C C . LYS A 1 91 ? -12.493 15.551 15.179 1.00 88.88 91 LYS A C 1
ATOM 785 O O . LYS A 1 91 ? -13.260 16.057 15.987 1.00 88.88 91 LYS A O 1
ATOM 790 N N . TYR A 1 92 ? -12.880 14.651 14.275 1.00 89.38 92 TYR A N 1
ATOM 791 C CA . TYR A 1 92 ? -14.295 14.391 13.986 1.00 89.38 92 TYR A CA 1
ATOM 792 C C . TYR A 1 92 ? -14.746 12.949 14.213 1.00 89.38 92 TYR A C 1
ATOM 794 O O . TYR A 1 92 ? -15.939 12.724 14.367 1.00 89.38 92 TYR A O 1
ATOM 802 N N . VAL A 1 93 ? -13.834 11.973 14.220 1.00 88.38 93 VAL A N 1
ATOM 803 C CA . VAL A 1 93 ? -14.211 10.551 14.331 1.00 88.38 93 VAL A CA 1
ATOM 804 C C . VAL A 1 93 ? -13.930 10.017 15.729 1.00 88.38 93 VAL A C 1
ATOM 806 O O . VAL A 1 93 ? -14.790 9.394 16.342 1.00 88.38 93 VAL A O 1
ATOM 809 N N . HIS A 1 94 ? -12.719 10.243 16.242 1.00 83.94 94 HIS A N 1
ATOM 810 C CA . HIS A 1 94 ? -12.287 9.682 17.514 1.00 83.94 94 HIS A CA 1
ATOM 811 C C . HIS A 1 94 ? -12.282 10.740 18.617 1.00 83.94 94 HIS A C 1
ATOM 813 O O . HIS A 1 94 ? -11.419 11.614 18.636 1.00 83.94 94 HIS A O 1
ATOM 819 N N . ASN A 1 95 ? -13.204 10.616 19.572 1.00 86.62 95 ASN A N 1
ATOM 820 C CA . ASN A 1 95 ? -13.184 11.380 20.815 1.00 86.62 95 ASN A CA 1
ATOM 821 C C . ASN A 1 95 ? -12.800 10.454 21.980 1.00 86.62 95 ASN A C 1
ATOM 823 O O . ASN A 1 95 ? -13.636 9.726 22.518 1.00 86.62 95 ASN A O 1
ATOM 827 N N . PHE A 1 96 ? -11.514 10.463 22.341 1.00 85.25 96 PHE A N 1
ATOM 828 C CA . PHE A 1 96 ? -10.966 9.622 23.408 1.00 85.25 96 PHE A CA 1
ATOM 829 C C . PHE A 1 96 ? -11.659 9.872 24.752 1.00 85.25 96 PHE A C 1
ATOM 831 O O . PHE A 1 96 ? -12.061 8.924 25.422 1.00 85.25 96 PHE A O 1
ATOM 838 N N . TYR A 1 97 ? -11.837 11.142 25.121 1.00 89.94 97 TYR A N 1
ATOM 839 C CA . TYR A 1 97 ? -12.409 11.518 26.410 1.00 89.94 97 TYR A CA 1
ATOM 840 C C . TYR A 1 97 ? -13.878 11.115 26.515 1.00 89.94 97 TYR A C 1
ATOM 842 O O . TYR A 1 97 ? -14.249 10.511 27.512 1.00 89.94 97 TYR A O 1
ATOM 850 N N . ALA A 1 98 ? -14.678 11.335 25.466 1.00 90.81 98 ALA A N 1
ATOM 851 C CA . ALA A 1 98 ? -16.073 10.887 25.444 1.00 90.81 98 ALA A CA 1
ATOM 852 C C . ALA A 1 98 ? -16.202 9.358 25.561 1.00 90.81 98 ALA A C 1
ATOM 854 O O . ALA A 1 98 ? -17.100 8.855 26.229 1.00 90.81 98 ALA A O 1
ATOM 855 N N . ARG A 1 99 ? -15.290 8.597 24.937 1.00 92.06 99 ARG A N 1
ATOM 856 C CA . ARG A 1 99 ? -15.277 7.134 25.077 1.00 92.06 99 ARG A CA 1
ATOM 857 C C . ARG A 1 99 ? -14.863 6.702 26.484 1.00 92.06 99 ARG A C 1
ATOM 859 O O . ARG A 1 99 ? -15.444 5.761 27.015 1.00 92.06 99 ARG A O 1
ATOM 866 N N . LYS A 1 100 ? -13.863 7.363 27.074 1.00 95.25 100 LYS A N 1
ATOM 867 C CA . LYS A 1 100 ? -13.391 7.073 28.432 1.00 95.25 100 LYS A CA 1
ATOM 868 C C . LYS A 1 100 ? -14.505 7.303 29.456 1.00 95.25 100 LYS A C 1
ATOM 870 O O . LYS A 1 100 ? -14.804 6.391 30.217 1.00 95.25 100 LYS A O 1
ATOM 875 N N . THR A 1 101 ? -15.166 8.460 29.403 1.00 96.69 101 THR A N 1
ATOM 876 C CA . THR A 1 101 ? -16.272 8.786 30.314 1.00 96.69 101 THR A CA 1
ATOM 877 C C . THR A 1 101 ? -17.449 7.829 30.148 1.00 96.69 101 THR A C 1
ATOM 879 O O . THR A 1 101 ? -18.020 7.386 31.139 1.00 96.69 101 THR A O 1
ATOM 882 N N . TYR A 1 102 ? -17.785 7.442 28.914 1.00 96.31 102 TYR A N 1
ATOM 883 C CA . TYR A 1 102 ? -18.821 6.439 28.656 1.00 96.31 102 TYR A CA 1
ATOM 884 C C . TYR A 1 102 ? -18.506 5.085 29.311 1.00 96.31 102 TYR A C 1
ATOM 886 O O . TYR A 1 102 ? -19.372 4.488 29.948 1.00 96.31 102 TYR A O 1
ATOM 894 N N . LEU A 1 103 ? -17.263 4.606 29.193 1.00 97.50 103 LEU A N 1
ATOM 895 C CA . LEU A 1 103 ? -16.845 3.346 29.812 1.00 97.50 103 LEU A CA 1
ATOM 896 C C . LEU A 1 103 ? -16.851 3.426 31.343 1.00 97.50 103 LEU A C 1
ATOM 898 O O . LEU A 1 103 ? -17.309 2.491 31.990 1.00 97.50 103 LEU A O 1
ATOM 902 N N . GLU A 1 104 ? -16.400 4.540 31.920 1.00 97.81 104 GLU A N 1
ATOM 903 C CA . GLU A 1 104 ? -16.475 4.776 33.368 1.00 97.81 104 GLU A CA 1
ATOM 904 C C . GLU A 1 104 ? -17.929 4.737 33.863 1.00 97.81 104 GLU A C 1
ATOM 906 O O . GLU A 1 104 ? -18.235 4.061 34.843 1.00 97.81 104 GLU A O 1
ATOM 911 N N . GLN A 1 105 ? -18.854 5.375 33.139 1.00 98.12 105 GLN A N 1
ATOM 912 C CA . GLN A 1 105 ? -20.283 5.329 33.458 1.00 98.12 105 GLN A CA 1
ATOM 913 C C . GLN A 1 105 ? -20.870 3.915 33.356 1.00 98.12 105 GLN A C 1
ATOM 915 O O . GLN A 1 105 ? -21.702 3.546 34.184 1.00 98.12 105 GLN A O 1
ATOM 920 N N . ILE A 1 106 ? -20.450 3.115 32.368 1.00 98.25 106 ILE A N 1
ATOM 921 C CA . ILE A 1 106 ? -20.854 1.704 32.273 1.00 98.25 106 ILE A CA 1
ATOM 922 C C . ILE A 1 106 ? -20.387 0.925 33.499 1.00 98.25 106 ILE A C 1
ATOM 924 O O . ILE A 1 106 ? -21.164 0.148 34.044 1.00 98.25 106 ILE A O 1
ATOM 928 N N . LEU A 1 107 ? -19.142 1.119 33.940 1.00 98.12 107 LEU A N 1
ATOM 929 C CA . LEU A 1 107 ? -18.610 0.407 35.103 1.00 98.12 107 LEU A CA 1
ATOM 930 C C . LEU A 1 107 ? -19.425 0.708 36.362 1.00 98.12 107 LEU A C 1
ATOM 932 O O . LEU A 1 107 ? -19.834 -0.226 37.046 1.00 98.12 107 LEU A O 1
ATOM 936 N N . ILE A 1 108 ? -19.730 1.986 36.604 1.00 97.75 108 ILE A N 1
ATOM 937 C CA . ILE A 1 108 ? -20.550 2.415 37.746 1.00 97.75 108 ILE A CA 1
ATOM 938 C C . ILE A 1 108 ? -21.948 1.783 37.678 1.00 97.75 108 ILE A C 1
ATOM 940 O O . ILE A 1 108 ? -22.433 1.244 38.670 1.00 97.75 108 ILE A O 1
ATOM 944 N N . LYS A 1 109 ? -22.591 1.796 36.503 1.00 98.00 109 LYS A N 1
ATOM 945 C CA . LYS A 1 109 ? -23.913 1.172 36.316 1.00 98.00 109 LYS A CA 1
ATOM 946 C C . LYS A 1 109 ? -23.879 -0.338 36.528 1.00 98.00 109 LYS A C 1
ATOM 948 O O . LYS A 1 109 ? -24.764 -0.872 37.180 1.00 98.00 109 LYS A O 1
ATOM 953 N N . ASN A 1 110 ? -22.864 -1.022 36.006 1.00 98.19 110 ASN A N 1
ATOM 954 C CA . ASN A 1 110 ? -22.713 -2.463 36.188 1.00 98.19 110 ASN A CA 1
ATOM 955 C C . ASN A 1 110 ? -22.517 -2.828 37.663 1.00 98.19 110 ASN A C 1
ATOM 957 O O . ASN A 1 110 ? -23.035 -3.846 38.109 1.00 98.19 110 ASN A O 1
ATOM 961 N N . GLU A 1 111 ? -21.771 -2.017 38.415 1.00 97.88 111 GLU A N 1
ATOM 962 C CA . GLU A 1 111 ? -21.604 -2.214 39.855 1.00 97.88 111 GLU A CA 1
ATOM 963 C C . GLU A 1 111 ? -22.925 -2.020 40.605 1.00 97.88 111 GLU A C 1
ATOM 965 O O . GLU A 1 111 ? -23.261 -2.836 41.460 1.00 97.88 111 GLU A O 1
ATOM 970 N N . LEU A 1 112 ? -23.694 -0.986 40.254 1.00 98.00 112 LEU A N 1
ATOM 971 C CA . LEU A 1 112 ? -25.014 -0.747 40.835 1.00 98.00 112 LEU A CA 1
ATOM 972 C C . LEU A 1 112 ? -25.963 -1.923 40.574 1.00 98.00 112 LEU A C 1
ATOM 974 O O . LEU A 1 112 ? -26.522 -2.466 41.517 1.00 98.00 112 LEU A O 1
ATOM 978 N N . VAL A 1 113 ? -26.067 -2.371 39.320 1.00 98.12 113 VAL A N 1
ATOM 979 C CA . VAL A 1 113 ? -26.928 -3.503 38.942 1.00 98.12 113 VAL A CA 1
ATOM 980 C C . VAL A 1 113 ? -26.534 -4.777 39.691 1.00 98.12 113 VAL A C 1
ATOM 982 O O . VAL A 1 113 ? -27.402 -5.536 40.100 1.00 98.12 113 VAL A O 1
ATOM 985 N N . ARG A 1 114 ? -25.237 -5.024 39.912 1.00 98.00 114 ARG A N 1
ATOM 986 C CA . ARG A 1 114 ? -24.792 -6.176 40.716 1.00 98.00 114 ARG A CA 1
ATOM 987 C C . ARG A 1 114 ? -25.282 -6.086 42.160 1.00 98.00 114 ARG A C 1
ATOM 989 O O . ARG A 1 114 ? -25.819 -7.066 42.653 1.00 98.00 114 ARG A O 1
ATOM 996 N N . LYS A 1 115 ? -25.161 -4.916 42.796 1.00 97.75 115 LYS A N 1
ATOM 997 C CA . LYS A 1 115 ? -25.659 -4.701 44.166 1.00 97.75 115 LYS A CA 1
ATOM 998 C C . LYS A 1 115 ? -27.173 -4.885 44.253 1.00 97.75 115 LYS A C 1
ATOM 1000 O O . LYS A 1 115 ? -27.644 -5.571 45.149 1.00 97.75 115 LYS A O 1
ATOM 1005 N N . GLU A 1 116 ? -27.922 -4.340 43.297 1.00 98.06 116 GLU A N 1
ATOM 1006 C CA . GLU A 1 116 ? -29.377 -4.524 43.225 1.00 98.06 116 GLU A CA 1
ATOM 1007 C C . GLU A 1 116 ? -29.753 -6.007 43.079 1.00 98.06 116 GLU A C 1
ATOM 1009 O O . GLU A 1 116 ? -30.664 -6.489 43.750 1.00 98.06 116 GLU A O 1
ATOM 1014 N N . LEU A 1 117 ? -29.033 -6.755 42.237 1.00 97.81 117 LEU A N 1
ATOM 1015 C CA . LEU A 1 117 ? -29.244 -8.194 42.078 1.00 97.81 117 LEU A CA 1
ATOM 1016 C C . LEU A 1 117 ? -28.940 -8.970 43.365 1.00 97.81 117 LEU A C 1
ATOM 1018 O O . LEU A 1 117 ? -29.699 -9.878 43.703 1.00 97.81 117 LEU A O 1
ATOM 1022 N N . ASP A 1 118 ? -27.882 -8.602 44.089 1.00 97.81 118 ASP A N 1
ATOM 1023 C CA . ASP A 1 118 ? -27.530 -9.218 45.372 1.00 97.81 118 ASP A CA 1
ATOM 1024 C C . ASP A 1 118 ? -28.617 -8.946 46.431 1.00 97.81 118 ASP A C 1
ATOM 1026 O O . ASP A 1 118 ? -29.045 -9.857 47.141 1.00 97.81 118 ASP A O 1
ATOM 1030 N N . GLU A 1 119 ? -29.138 -7.717 46.499 1.00 97.62 119 GLU A N 1
ATOM 1031 C CA . GLU A 1 119 ? -30.229 -7.347 47.410 1.00 97.62 119 GLU A CA 1
ATOM 1032 C C . GLU A 1 119 ? -31.528 -8.105 47.105 1.00 97.62 119 GLU A C 1
ATOM 1034 O O . GLU A 1 119 ? -32.190 -8.604 48.023 1.00 97.62 119 GLU A O 1
ATOM 1039 N N . ILE A 1 120 ? -31.884 -8.231 45.822 1.00 97.62 120 ILE A N 1
ATOM 1040 C CA . ILE A 1 120 ? -33.047 -9.011 45.378 1.00 97.62 120 ILE A CA 1
ATOM 1041 C C . ILE A 1 120 ? -32.858 -10.486 45.733 1.00 97.62 120 ILE A C 1
ATOM 1043 O O . ILE A 1 120 ? -33.793 -11.125 46.220 1.00 97.62 120 ILE A O 1
ATOM 1047 N N . TRP A 1 121 ? -31.658 -11.028 45.527 1.00 97.25 121 TRP A N 1
ATOM 1048 C CA . TRP A 1 121 ? -31.350 -12.414 45.858 1.00 97.25 121 TRP A CA 1
ATOM 1049 C C . TRP A 1 121 ? -31.511 -12.690 47.358 1.00 97.25 121 TRP A C 1
ATOM 1051 O O . TRP A 1 121 ? -32.182 -13.651 47.738 1.00 97.25 121 TRP A O 1
ATOM 1061 N N . GLU A 1 122 ? -30.987 -11.812 48.218 1.00 97.19 122 GLU A N 1
ATOM 1062 C CA . GLU A 1 122 ? -31.135 -11.934 49.673 1.00 97.19 122 GLU A CA 1
ATOM 1063 C C . GLU A 1 122 ? -32.583 -11.734 50.145 1.00 97.19 122 GLU A C 1
ATOM 1065 O O . GLU A 1 122 ? -33.041 -12.388 51.085 1.00 97.19 122 GLU A O 1
ATOM 1070 N N . ALA A 1 123 ? -33.344 -10.836 49.513 1.00 96.69 123 ALA A N 1
ATOM 1071 C CA . ALA A 1 123 ? -34.770 -10.676 49.796 1.00 96.69 123 ALA A CA 1
ATOM 1072 C C . ALA A 1 123 ? -35.563 -11.942 49.431 1.00 96.69 123 ALA A C 1
ATOM 1074 O O . ALA A 1 123 ? -36.324 -12.446 50.258 1.00 96.69 123 ALA A O 1
ATOM 1075 N N . GLN A 1 124 ? -35.319 -12.500 48.243 1.00 96.62 124 GLN A N 1
ATOM 1076 C CA . GLN A 1 124 ? -35.955 -13.730 47.775 1.00 96.62 124 GLN A CA 1
ATOM 1077 C C . GLN A 1 124 ? -35.616 -14.922 48.674 1.00 96.62 124 GLN A C 1
ATOM 1079 O O . GLN A 1 124 ? -36.478 -15.742 48.989 1.00 96.62 124 GLN A O 1
ATOM 1084 N N . LYS A 1 125 ? -34.357 -15.018 49.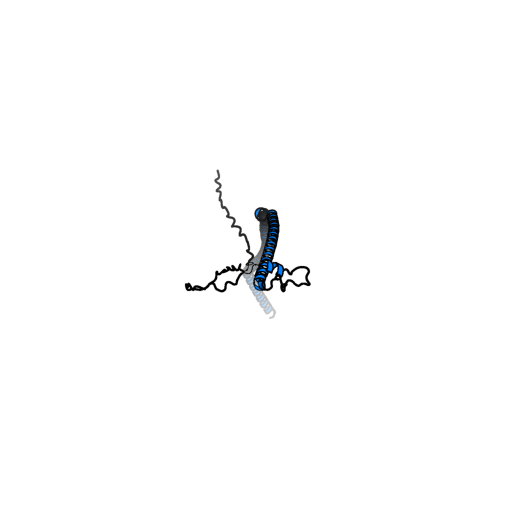109 1.00 96.94 125 LYS A N 1
ATOM 1085 C CA . LYS A 1 125 ? -33.900 -16.060 50.027 1.00 96.94 125 LYS A CA 1
ATOM 1086 C C . LYS A 1 125 ? -34.630 -15.983 51.368 1.00 96.94 125 LYS A C 1
ATOM 1088 O O . LYS A 1 125 ? -35.176 -16.990 51.811 1.00 96.94 125 LYS A O 1
ATOM 1093 N N . ARG A 1 126 ? -34.720 -14.790 51.968 1.00 96.62 126 ARG A N 1
ATOM 1094 C CA . ARG A 1 126 ? -35.475 -14.569 53.214 1.00 96.62 126 ARG A CA 1
ATOM 1095 C C . ARG A 1 126 ? -36.958 -14.898 53.063 1.00 96.62 126 ARG A C 1
ATOM 1097 O O . ARG A 1 126 ? -37.548 -15.491 53.963 1.00 96.62 126 ARG A O 1
ATOM 1104 N N . GLU A 1 127 ? -37.565 -14.530 51.937 1.00 95.56 127 GLU A N 1
ATOM 1105 C CA . GLU A 1 127 ? -38.963 -14.863 51.655 1.00 95.56 127 GLU A CA 1
ATOM 1106 C C . GLU A 1 127 ? -39.172 -16.379 51.571 1.00 95.56 127 GLU A C 1
ATOM 1108 O O . GLU A 1 127 ? -40.114 -16.906 52.167 1.00 95.56 127 GLU A O 1
ATOM 1113 N N . ASN A 1 128 ? -38.266 -17.092 50.899 1.00 96.69 128 ASN A N 1
ATOM 1114 C CA . ASN A 1 128 ? -38.308 -18.548 50.804 1.00 96.69 128 ASN A CA 1
ATOM 1115 C C . ASN A 1 128 ? -38.146 -19.210 52.181 1.00 96.69 128 ASN A C 1
ATOM 1117 O O . ASN A 1 128 ? -38.948 -20.077 52.525 1.00 96.69 128 ASN A O 1
ATOM 1121 N N . GLU A 1 129 ? -37.183 -18.768 52.995 1.00 96.69 129 GLU A N 1
ATOM 1122 C CA . GLU A 1 129 ? -36.981 -19.258 54.368 1.00 96.69 129 GLU A CA 1
ATOM 1123 C C . GLU A 1 129 ? -38.221 -19.016 55.244 1.00 96.69 129 GLU A C 1
ATOM 1125 O O . GLU A 1 129 ? -38.676 -19.911 55.960 1.00 96.69 129 GLU A O 1
ATOM 1130 N N . HIS A 1 130 ? -38.833 -17.831 55.146 1.00 95.81 130 HIS A N 1
ATOM 1131 C CA . HIS A 1 130 ? -40.073 -17.520 55.855 1.00 95.81 130 HIS A CA 1
ATOM 1132 C C . HIS A 1 130 ? -41.236 -18.402 55.376 1.00 95.81 130 HIS A C 1
ATOM 1134 O O . HIS A 1 130 ? -41.994 -18.942 56.186 1.00 95.81 130 HIS A O 1
ATOM 1140 N N . LEU A 1 131 ? -41.372 -18.601 54.064 1.00 97.19 131 LEU A N 1
ATOM 1141 C CA . LEU A 1 131 ? -42.389 -19.474 53.485 1.00 97.19 131 LEU A CA 1
ATOM 1142 C C . LEU A 1 131 ? -42.206 -20.930 53.936 1.00 97.19 131 LEU A C 1
ATOM 1144 O O . LEU A 1 131 ? -43.191 -21.610 54.236 1.00 97.19 131 LEU A O 1
ATOM 1148 N N . GLU A 1 132 ? -40.968 -21.412 54.005 1.00 96.06 132 GLU A N 1
ATOM 1149 C CA . GLU A 1 132 ? -40.629 -22.734 54.528 1.00 96.06 132 GLU A CA 1
ATOM 1150 C C . GLU A 1 132 ? -40.961 -22.858 56.014 1.00 96.06 132 GLU A C 1
ATOM 1152 O O . GLU A 1 132 ? -41.623 -23.823 56.395 1.00 96.06 132 GLU A O 1
ATOM 1157 N N . ALA A 1 133 ? -40.610 -21.870 56.840 1.00 95.81 133 ALA A N 1
ATOM 1158 C CA . ALA A 1 133 ? -40.961 -21.849 58.259 1.00 95.81 133 ALA A CA 1
ATOM 1159 C C . ALA A 1 133 ? -42.486 -21.873 58.471 1.00 95.81 133 ALA A C 1
ATOM 1161 O O . ALA A 1 133 ? -42.995 -22.646 59.286 1.00 95.81 133 ALA A O 1
ATOM 1162 N N . VAL A 1 134 ? -43.246 -21.103 57.682 1.00 96.12 134 VAL A N 1
ATOM 1163 C CA . VAL A 1 134 ? -44.718 -21.122 57.713 1.00 96.12 134 VAL A CA 1
ATOM 1164 C C . VAL A 1 134 ? -45.265 -22.486 57.285 1.00 96.12 134 VAL A C 1
ATOM 1166 O O . VAL A 1 134 ? -46.189 -22.997 57.919 1.00 96.12 134 VAL A O 1
ATOM 1169 N N . LYS A 1 135 ? -44.710 -23.108 56.235 1.00 96.00 135 LYS A N 1
ATOM 1170 C CA . LYS A 1 135 ? -45.093 -24.467 55.810 1.00 96.00 135 LYS A CA 1
ATOM 1171 C C . LYS A 1 135 ? -44.800 -25.495 56.902 1.00 96.00 135 LYS A C 1
ATOM 1173 O O . LYS A 1 135 ? -45.668 -26.308 57.208 1.00 96.00 135 LYS A O 1
ATOM 1178 N N . GLN A 1 136 ? -43.624 -25.438 57.524 1.00 94.19 136 GLN A N 1
ATOM 1179 C CA . GLN A 1 136 ? -43.254 -26.309 58.640 1.00 94.19 136 GLN A CA 1
ATOM 1180 C C . GLN A 1 136 ? -44.213 -26.131 59.818 1.00 94.19 136 GLN A C 1
ATOM 1182 O O . GLN A 1 136 ? -44.710 -27.120 60.354 1.00 94.19 136 GLN A O 1
ATOM 1187 N N . GLN A 1 137 ? -44.545 -24.889 60.176 1.00 91.12 137 GLN A N 1
ATOM 1188 C CA . GLN A 1 137 ? -45.490 -24.609 61.252 1.00 91.12 137 GLN A CA 1
ATOM 1189 C C . GLN A 1 137 ? -46.894 -25.133 60.927 1.00 91.12 137 GLN A C 1
ATOM 1191 O O . GLN A 1 137 ? -47.521 -25.774 61.770 1.00 91.12 137 GLN A O 1
ATOM 1196 N N . LYS A 1 138 ? -47.374 -24.941 59.691 1.00 92.12 138 LYS A N 1
ATOM 1197 C CA . LYS A 1 138 ? -48.644 -25.519 59.222 1.00 92.12 138 LYS A CA 1
ATOM 1198 C C . LYS A 1 138 ? -48.635 -27.046 59.293 1.00 92.12 138 LYS A C 1
ATOM 1200 O O . LYS A 1 138 ? -49.612 -27.626 59.756 1.00 92.12 138 LYS A O 1
ATOM 1205 N N . ASN A 1 139 ? -47.535 -27.691 58.903 1.00 93.56 139 ASN A N 1
ATOM 1206 C CA . ASN A 1 139 ? -47.384 -29.144 58.991 1.00 93.56 139 ASN A CA 1
ATOM 1207 C C . ASN A 1 139 ? -47.413 -29.630 60.448 1.00 93.56 139 ASN A C 1
ATOM 1209 O O . ASN A 1 139 ? -48.107 -30.600 60.737 1.00 93.56 139 ASN A O 1
ATOM 1213 N N . LYS A 1 140 ? -46.736 -28.936 61.375 1.00 91.25 140 LYS A N 1
ATOM 1214 C CA . LYS A 1 140 ? -46.780 -29.246 62.817 1.00 91.25 140 LYS A CA 1
ATOM 1215 C C . LYS A 1 140 ? -48.197 -29.126 63.382 1.00 91.25 140 LYS A C 1
ATOM 1217 O O . LYS A 1 140 ? -48.647 -30.014 64.100 1.00 91.25 140 LYS A O 1
ATOM 1222 N N . ILE A 1 141 ? -48.922 -28.062 63.026 1.00 90.50 141 ILE A N 1
ATOM 1223 C CA . ILE A 1 141 ? -50.323 -27.873 63.435 1.00 90.50 141 ILE A CA 1
ATOM 1224 C C . ILE A 1 141 ? -51.204 -28.985 62.850 1.00 90.50 141 ILE A C 1
ATOM 1226 O O . ILE A 1 141 ? -52.016 -29.569 63.563 1.00 90.50 141 ILE A O 1
ATOM 1230 N N . HIS A 1 142 ? -51.019 -29.331 61.574 1.00 90.94 142 HIS A N 1
ATOM 1231 C CA . HIS A 1 142 ? -51.755 -30.418 60.930 1.00 90.94 142 HIS A CA 1
ATOM 1232 C C . HIS A 1 142 ? -51.504 -31.772 61.613 1.00 90.94 142 HIS A C 1
ATOM 1234 O O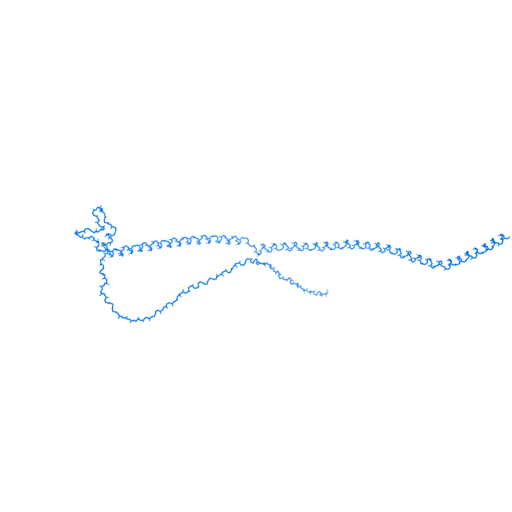 . HIS A 1 142 ? -52.451 -32.502 61.900 1.00 90.94 142 HIS A O 1
ATOM 1240 N N . GLN A 1 143 ? -50.248 -32.081 61.946 1.00 90.25 143 GLN A N 1
ATOM 1241 C CA . GLN A 1 143 ? -49.890 -33.269 62.724 1.00 90.25 143 GLN A CA 1
ATOM 1242 C C . GLN A 1 143 ? -50.526 -33.249 64.120 1.00 90.25 143 GLN A C 1
ATOM 1244 O O . GLN A 1 143 ? -51.047 -34.269 64.562 1.00 90.25 143 GLN A O 1
ATOM 1249 N N . ALA A 1 144 ? -50.551 -32.098 64.798 1.00 90.25 144 ALA A N 1
ATOM 1250 C CA . ALA A 1 144 ? -51.207 -31.965 66.098 1.00 90.25 144 ALA A CA 1
ATOM 1251 C C . ALA A 1 144 ? -52.719 -32.241 66.017 1.00 90.25 144 ALA A C 1
ATOM 1253 O O . ALA A 1 144 ? -53.254 -32.925 66.883 1.00 90.25 144 ALA A O 1
ATOM 1254 N N . HIS A 1 145 ? -53.406 -31.790 64.960 1.00 86.88 145 HIS A N 1
ATOM 1255 C CA . HIS A 1 145 ? -54.811 -32.150 64.733 1.00 86.88 145 HIS A CA 1
ATOM 1256 C C . HIS A 1 145 ? -55.007 -33.665 64.567 1.00 86.88 145 HIS A C 1
ATOM 1258 O O . HIS A 1 145 ? -55.936 -34.219 65.150 1.00 86.88 145 HIS A O 1
ATOM 1264 N N . GLN A 1 146 ? -54.135 -34.341 63.808 1.00 88.06 146 GLN A N 1
ATOM 1265 C CA . GLN A 1 146 ? -54.204 -35.797 63.620 1.00 88.06 146 GLN A CA 1
ATOM 1266 C C . GLN A 1 146 ? -53.944 -36.561 64.923 1.00 88.06 146 GLN A C 1
ATOM 1268 O O . GLN A 1 146 ? -54.605 -37.558 65.191 1.00 88.06 146 GLN A O 1
ATOM 1273 N N . LEU A 1 147 ? -53.011 -36.076 65.744 1.00 89.38 147 LEU A N 1
ATOM 1274 C CA . LEU A 1 147 ? -52.568 -36.710 66.986 1.00 89.38 147 LEU A CA 1
ATOM 1275 C C . LEU A 1 147 ? -53.280 -36.170 68.237 1.00 89.38 147 LEU A C 1
ATOM 1277 O O . LEU A 1 147 ? -52.837 -36.451 69.348 1.00 89.38 147 LEU A O 1
ATOM 1281 N N . HIS A 1 148 ? -54.369 -35.403 68.091 1.00 87.62 148 HIS A N 1
ATOM 1282 C CA . HIS A 1 148 ? -55.011 -34.698 69.212 1.00 87.62 148 HIS A CA 1
ATOM 1283 C C . HIS A 1 148 ? -55.448 -35.626 70.356 1.00 87.62 148 HIS A C 1
ATOM 1285 O O . HIS A 1 148 ? -55.430 -35.238 71.519 1.00 87.62 148 HIS A O 1
ATOM 1291 N N . TYR A 1 149 ? -55.768 -36.881 70.042 1.00 85.38 149 TYR A N 1
ATOM 1292 C CA . TYR A 1 149 ? -56.139 -37.903 71.021 1.00 85.38 149 TYR A CA 1
ATOM 1293 C C . TYR A 1 149 ? -54.991 -38.330 71.959 1.00 85.38 149 TYR A C 1
ATOM 1295 O O . TYR A 1 149 ? -55.250 -38.976 72.968 1.00 85.38 149 TYR A O 1
ATOM 1303 N N . LEU A 1 150 ? -53.735 -37.988 71.649 1.00 88.12 150 LEU A N 1
ATOM 1304 C CA . LEU A 1 150 ? -52.559 -38.302 72.474 1.00 88.12 150 LEU A CA 1
ATOM 1305 C C . LEU A 1 150 ? -52.264 -37.247 73.556 1.00 88.12 150 LEU A C 1
ATOM 1307 O O . LEU A 1 150 ? -51.232 -37.338 74.226 1.00 88.12 150 LEU A O 1
ATOM 1311 N N . ILE A 1 151 ? -53.133 -36.243 73.708 1.00 88.44 151 ILE A N 1
ATOM 1312 C CA . ILE A 1 151 ? -52.990 -35.155 74.681 1.00 88.44 151 ILE A CA 1
ATOM 1313 C C . ILE A 1 151 ? -53.112 -35.655 76.131 1.00 88.44 151 ILE A C 1
ATOM 1315 O O . ILE A 1 151 ? -53.891 -36.564 76.424 1.00 88.44 151 ILE A O 1
ATOM 1319 N N . SER A 1 152 ? -52.368 -35.045 77.062 1.00 86.94 152 SER A N 1
ATOM 1320 C CA . SER A 1 152 ? -52.516 -35.353 78.491 1.00 86.94 152 SER A CA 1
ATOM 1321 C C . SER A 1 152 ? -53.921 -35.041 78.999 1.00 86.94 152 SER A C 1
ATOM 1323 O O . SER A 1 152 ? -54.482 -33.981 78.719 1.00 86.94 152 SER A O 1
ATOM 1325 N N . THR A 1 153 ? -54.444 -35.927 79.838 1.00 83.44 153 THR A N 1
ATOM 1326 C CA . THR A 1 153 ? -55.678 -35.715 80.600 1.00 83.44 153 THR A CA 1
ATOM 1327 C C . THR A 1 153 ? -55.343 -35.502 82.076 1.00 83.44 153 THR A C 1
ATOM 1329 O O . THR A 1 153 ? -54.224 -35.768 82.511 1.00 83.44 153 THR A O 1
ATOM 1332 N N . ASN A 1 154 ? -56.308 -35.044 82.879 1.00 79.62 154 ASN A N 1
ATOM 1333 C CA . ASN A 1 154 ? -56.093 -34.821 84.317 1.00 79.62 154 ASN A CA 1
ATOM 1334 C C . ASN A 1 154 ? -55.682 -36.091 85.080 1.00 79.62 154 ASN A C 1
ATOM 1336 O O . ASN A 1 154 ? -55.072 -35.989 86.139 1.00 79.62 154 ASN A O 1
ATOM 1340 N N . GLN A 1 155 ? -56.041 -37.271 84.569 1.00 81.12 155 GLN A N 1
ATOM 1341 C CA . GLN A 1 155 ? -55.767 -38.551 85.225 1.00 81.12 155 GLN A CA 1
ATOM 1342 C C . GLN A 1 155 ? -54.552 -39.279 84.638 1.00 81.12 155 GLN A C 1
ATOM 1344 O O . GLN A 1 155 ? -53.894 -40.020 85.362 1.00 81.12 155 GLN A O 1
ATOM 1349 N N . LEU A 1 156 ? -54.239 -39.073 83.351 1.00 80.31 156 LEU A N 1
ATOM 1350 C CA . LEU A 1 156 ? -53.136 -39.748 82.664 1.00 80.31 156 LEU A CA 1
ATOM 1351 C C . LEU A 1 156 ? -52.293 -38.756 81.845 1.00 80.31 156 LEU A C 1
ATOM 1353 O O . LEU A 1 156 ? -52.844 -38.067 80.976 1.00 80.31 156 LEU A O 1
ATOM 1357 N N . PRO A 1 157 ? -50.965 -38.698 82.068 1.00 81.38 157 PRO A N 1
ATOM 1358 C CA . PRO A 1 157 ? -50.073 -37.902 81.235 1.00 81.38 157 PRO A CA 1
ATOM 1359 C C . PRO A 1 157 ? -49.998 -38.490 79.814 1.00 81.38 157 PRO A C 1
ATOM 1361 O O . PRO A 1 157 ? -49.883 -39.702 79.638 1.00 81.38 157 PRO A O 1
ATOM 1364 N N . GLY A 1 158 ? -50.086 -37.629 78.798 1.00 83.31 158 GLY A N 1
ATOM 1365 C CA . GLY A 1 158 ? -50.043 -38.004 77.383 1.00 83.31 158 GLY A CA 1
ATOM 1366 C C . GLY A 1 158 ? -48.654 -38.475 76.956 1.00 83.31 158 GLY A C 1
ATOM 1367 O O . GLY A 1 158 ? -47.660 -38.221 77.637 1.00 83.31 158 GLY A O 1
ATOM 1368 N N . VAL A 1 159 ? -48.558 -39.129 75.793 1.00 86.50 159 VAL A N 1
ATOM 1369 C CA . VAL A 1 159 ? -47.297 -39.723 75.290 1.00 86.50 159 VAL A CA 1
ATOM 1370 C C . VAL A 1 159 ? -46.169 -38.684 75.198 1.00 86.50 159 VAL A C 1
ATOM 1372 O O . VAL A 1 159 ? -45.001 -38.995 75.428 1.00 86.50 159 VAL A O 1
ATOM 1375 N N . PHE A 1 160 ? -46.521 -37.428 74.914 1.00 85.19 160 PHE A N 1
ATOM 1376 C CA . PHE A 1 160 ? -45.580 -36.315 74.787 1.00 85.19 160 PHE A CA 1
ATOM 1377 C C . PHE A 1 160 ? -45.291 -35.576 76.112 1.00 85.19 160 PHE A C 1
ATOM 1379 O O . PHE A 1 160 ? -44.493 -34.636 76.130 1.00 85.19 160 PHE A O 1
ATOM 1386 N N . ASN A 1 161 ? -45.876 -36.016 77.230 1.00 86.50 161 ASN A N 1
ATOM 1387 C CA . ASN A 1 161 ? -45.686 -35.456 78.568 1.00 86.50 161 ASN A CA 1
ATOM 1388 C C . ASN A 1 161 ? -45.097 -36.505 79.528 1.00 86.50 161 ASN A C 1
ATOM 1390 O O . ASN A 1 161 ? -45.759 -37.000 80.437 1.00 86.50 161 ASN A O 1
ATOM 1394 N N . SER A 1 162 ? -43.839 -36.881 79.292 1.00 84.00 162 SER A N 1
ATOM 1395 C CA . SER A 1 162 ? -43.149 -37.894 80.097 1.00 84.00 162 SER A CA 1
ATOM 1396 C C . SER A 1 162 ? -42.814 -37.373 81.506 1.00 84.00 162 SER A C 1
ATOM 1398 O O . SER A 1 162 ? -42.227 -36.296 81.612 1.00 84.00 162 SER A O 1
ATOM 1400 N N . PRO A 1 163 ? -43.069 -38.150 82.579 1.00 81.06 163 PRO A N 1
ATOM 1401 C CA . PRO A 1 163 ? -42.789 -37.746 83.963 1.00 81.06 163 PRO A CA 1
ATOM 1402 C C . PRO A 1 163 ? -41.295 -37.545 84.267 1.00 81.06 163 PRO A C 1
ATOM 1404 O O . PRO A 1 163 ? -40.948 -36.961 85.288 1.00 81.06 163 PRO A O 1
ATOM 1407 N N . TYR A 1 164 ? -40.402 -38.004 83.384 1.00 82.81 164 TYR A N 1
ATOM 1408 C CA . TYR A 1 164 ? -38.954 -37.819 83.517 1.00 82.81 164 TYR A CA 1
ATOM 1409 C C . TYR A 1 164 ? -38.445 -36.505 82.905 1.00 82.81 164 TYR A C 1
ATOM 1411 O O . TYR A 1 164 ? -37.264 -36.187 83.038 1.00 82.81 164 TYR A O 1
ATOM 1419 N N . ARG A 1 165 ? -39.301 -35.736 82.215 1.00 80.94 165 ARG A N 1
ATOM 1420 C CA . ARG A 1 165 ? -38.952 -34.409 81.690 1.00 80.94 165 ARG A CA 1
ATOM 1421 C C . ARG A 1 165 ? -39.501 -33.319 82.601 1.00 80.94 165 ARG A C 1
ATOM 1423 O O . ARG A 1 165 ? -40.658 -33.352 82.995 1.00 80.94 165 ARG A O 1
ATOM 1430 N N . GLN A 1 166 ? -38.668 -32.318 82.878 1.00 82.31 166 GLN A N 1
ATOM 1431 C CA . GLN A 1 166 ? -39.057 -31.146 83.672 1.00 82.31 166 GLN A CA 1
ATOM 1432 C C . GLN A 1 166 ? -40.040 -30.231 82.922 1.00 82.31 166 GLN A C 1
ATOM 1434 O O . GLN A 1 166 ? -40.811 -29.510 83.549 1.00 82.31 166 GLN A O 1
ATOM 1439 N N . THR A 1 167 ? -40.028 -30.262 81.585 1.00 83.19 167 THR A N 1
ATOM 1440 C CA . THR A 1 167 ? -40.906 -29.465 80.721 1.00 83.19 167 THR A CA 1
ATOM 1441 C C . THR A 1 167 ? -41.623 -30.349 79.686 1.00 83.19 167 THR A C 1
ATOM 1443 O O . THR A 1 167 ? -41.009 -31.275 79.139 1.00 83.19 167 THR A O 1
ATOM 1446 N N . PRO A 1 168 ? -42.914 -30.087 79.388 1.00 83.81 168 PRO A N 1
ATOM 1447 C CA . PRO A 1 168 ? -43.644 -30.797 78.335 1.00 83.81 168 PRO A CA 1
ATOM 1448 C C . PRO A 1 168 ? -42.985 -30.629 76.959 1.00 83.81 168 PRO A C 1
ATOM 1450 O O . PRO A 1 168 ? -42.439 -29.570 76.651 1.00 83.81 168 PRO A O 1
ATOM 1453 N N . HIS A 1 169 ? -43.052 -31.661 76.110 1.00 89.25 169 HIS A N 1
ATOM 1454 C CA . HIS A 1 169 ? -42.507 -31.611 74.748 1.00 89.25 169 HIS A CA 1
ATOM 1455 C C . HIS A 1 169 ? -43.227 -30.545 73.896 1.00 89.25 169 HIS A C 1
ATOM 1457 O O . HIS A 1 169 ? -44.425 -30.330 74.069 1.00 89.25 169 HIS A O 1
ATOM 1463 N N . GLU A 1 170 ? -42.545 -29.924 72.923 1.00 88.25 170 GLU A N 1
ATOM 1464 C CA . GLU A 1 170 ? -43.127 -28.882 72.047 1.00 88.25 170 GLU A CA 1
ATOM 1465 C C . GLU A 1 170 ? -44.467 -29.307 71.422 1.00 88.25 170 GLU A C 1
ATOM 1467 O O . GLU A 1 170 ? -45.427 -28.541 71.381 1.00 88.25 170 GLU A O 1
ATOM 1472 N N . MET A 1 171 ? -44.554 -30.569 70.999 1.00 87.62 171 MET A N 1
ATOM 1473 C CA . MET A 1 171 ? -45.791 -31.161 70.481 1.00 87.62 171 MET A CA 1
ATOM 1474 C C . MET A 1 171 ? -46.936 -31.210 71.501 1.00 87.62 171 MET A C 1
ATOM 1476 O O . MET A 1 171 ? -48.066 -30.938 71.120 1.00 87.62 171 MET A O 1
ATOM 1480 N N . GLU A 1 172 ? -46.676 -31.490 72.781 1.00 87.88 172 GLU A N 1
ATOM 1481 C CA . GLU A 1 172 ? -47.704 -31.465 73.837 1.00 87.88 172 GLU A CA 1
ATOM 1482 C C . GLU A 1 172 ? -48.266 -30.049 74.026 1.00 87.88 172 GLU A C 1
ATOM 1484 O O . GLU A 1 172 ? -49.471 -29.865 74.200 1.00 87.88 172 GLU A O 1
ATOM 1489 N N . LEU A 1 173 ? -47.404 -29.029 73.944 1.00 88.94 173 LEU A N 1
ATOM 1490 C CA . LEU A 1 173 ? -47.821 -27.628 74.018 1.00 88.94 173 LEU A CA 1
ATOM 1491 C C . LEU A 1 173 ? -48.712 -27.246 72.829 1.00 88.94 173 LEU A C 1
ATOM 1493 O O . LEU A 1 173 ? -49.745 -26.607 73.025 1.00 88.94 173 LEU A O 1
ATOM 1497 N N . LEU A 1 174 ? -48.355 -27.678 71.615 1.00 88.75 174 LEU A N 1
ATOM 1498 C CA . LEU A 1 174 ? -49.181 -27.470 70.422 1.00 88.75 174 LEU A CA 1
ATOM 1499 C C . LEU A 1 174 ? -50.526 -28.203 70.523 1.00 88.75 174 LEU A C 1
ATOM 1501 O O . LEU A 1 174 ? -51.561 -27.619 70.208 1.00 88.75 174 LEU A O 1
ATOM 1505 N N . LEU A 1 175 ? -50.536 -29.447 71.013 1.00 88.00 175 LEU A N 1
ATOM 1506 C CA . LEU A 1 175 ? -51.758 -30.234 71.210 1.00 88.00 175 LEU A CA 1
ATOM 1507 C C . LEU A 1 175 ? -52.747 -29.536 72.155 1.00 88.00 175 LEU A C 1
ATOM 1509 O O . LEU A 1 175 ? -53.943 -29.554 71.884 1.00 88.00 175 LEU A O 1
ATOM 1513 N N . ARG A 1 176 ? -52.259 -28.875 73.215 1.00 86.81 176 ARG A N 1
ATOM 1514 C CA . ARG A 1 176 ? -53.084 -28.092 74.158 1.00 86.81 176 ARG A CA 1
ATOM 1515 C C . ARG A 1 176 ? -53.668 -26.814 73.558 1.00 86.81 176 ARG A C 1
ATOM 1517 O O . ARG A 1 176 ? -54.721 -26.366 74.001 1.00 86.81 176 ARG A O 1
ATOM 1524 N N . GLN A 1 177 ? -52.987 -26.212 72.584 1.00 86.69 177 GLN A N 1
ATOM 1525 C CA . GLN A 1 177 ? -53.454 -24.998 71.902 1.00 86.69 177 GLN A CA 1
ATOM 1526 C C . GLN A 1 177 ? -54.496 -25.308 70.822 1.00 86.69 177 GLN A C 1
ATOM 1528 O O . GLN A 1 177 ? -55.400 -24.510 70.567 1.00 86.69 177 GLN A O 1
ATOM 1533 N N . VAL A 1 178 ? -54.363 -26.462 70.173 1.00 86.06 178 VAL A N 1
ATOM 1534 C CA . VAL A 1 178 ? -55.248 -26.899 69.098 1.00 86.06 178 VAL A CA 1
ATOM 1535 C C . VAL A 1 178 ? -56.537 -27.481 69.683 1.00 86.06 178 VAL A C 1
ATOM 1537 O O . VAL A 1 178 ? -56.512 -28.404 70.489 1.00 86.06 178 VAL A O 1
ATOM 1540 N N . LYS A 1 179 ? -57.693 -26.967 69.251 1.00 80.12 179 LYS A N 1
ATOM 1541 C CA . LYS A 1 179 ? -58.998 -27.544 69.608 1.00 80.12 179 LYS A CA 1
ATOM 1542 C C . LYS A 1 179 ? -59.295 -28.752 68.721 1.00 80.12 179 LYS A C 1
ATOM 1544 O O . LYS A 1 179 ? -59.113 -28.665 67.502 1.00 80.12 179 LYS A O 1
ATOM 1549 N N . TYR A 1 180 ? -59.801 -29.840 69.308 1.00 73.94 180 TYR A N 1
ATOM 1550 C CA . TYR A 1 180 ? -60.339 -30.956 68.531 1.00 73.94 180 TYR A CA 1
ATOM 1551 C C . TYR A 1 180 ? -61.401 -30.443 67.559 1.00 73.94 180 TYR A C 1
ATOM 1553 O O . TYR A 1 180 ? -62.369 -29.797 67.964 1.00 73.94 180 TYR A O 1
ATOM 1561 N N . GLN A 1 181 ? -61.224 -30.746 66.280 1.00 68.12 181 GLN A N 1
ATOM 1562 C CA . GLN A 1 181 ? -62.281 -30.599 65.295 1.00 68.12 181 GLN A CA 1
ATOM 1563 C C . GLN A 1 181 ? -62.827 -31.994 65.027 1.00 68.12 181 GLN A C 1
ATOM 1565 O O . GLN A 1 181 ? -62.068 -32.893 64.663 1.00 68.12 181 GLN A O 1
ATOM 1570 N N . VAL A 1 182 ? -64.132 -32.176 65.232 1.00 60.47 182 VAL A N 1
ATOM 1571 C CA . VAL A 1 182 ? -64.817 -33.413 64.847 1.00 60.47 182 VAL A CA 1
ATOM 1572 C C . VAL A 1 182 ? -64.601 -33.593 63.341 1.00 60.47 182 VAL A C 1
ATOM 1574 O O . VAL A 1 182 ? -64.899 -32.657 62.591 1.00 60.47 182 VAL A O 1
ATOM 1577 N N . PRO A 1 183 ? -64.059 -34.736 62.876 1.00 60.25 183 PRO A N 1
ATOM 1578 C CA . PRO A 1 183 ? -63.915 -34.999 61.455 1.00 60.25 183 PRO A CA 1
ATOM 1579 C C . PRO A 1 183 ? -65.264 -34.783 60.779 1.00 60.25 183 PRO A C 1
ATOM 1581 O O . PRO A 1 183 ? -66.267 -35.355 61.202 1.00 60.25 183 PRO A O 1
ATOM 1584 N N . ALA A 1 184 ? -65.302 -33.950 59.741 1.00 54.94 184 ALA A N 1
ATOM 1585 C CA . ALA A 1 184 ? -66.495 -33.745 58.932 1.00 54.94 184 ALA A CA 1
ATOM 1586 C C . ALA A 1 184 ? -66.782 -35.001 58.083 1.00 54.94 184 ALA A C 1
ATOM 1588 O O . ALA A 1 184 ? -66.682 -34.981 56.860 1.00 54.94 184 ALA A O 1
ATOM 1589 N N . SER A 1 185 ? -67.118 -36.119 58.725 1.00 48.66 185 SER A N 1
ATOM 1590 C CA . SER A 1 185 ? -67.749 -37.275 58.099 1.00 48.66 185 SER A CA 1
ATOM 1591 C C . SER A 1 185 ? -69.183 -37.346 58.609 1.00 48.66 185 SER A C 1
ATOM 1593 O O . SER A 1 185 ? -69.412 -37.822 59.717 1.00 48.66 185 SER A O 1
ATOM 1595 N N . LEU A 1 186 ? -70.090 -36.790 57.796 1.00 45.47 186 LEU A N 1
ATOM 1596 C CA . LEU A 1 186 ? -71.552 -36.994 57.702 1.00 45.47 186 LEU A CA 1
ATOM 1597 C C . LEU A 1 186 ? -72.278 -35.749 57.141 1.00 45.47 186 LEU A C 1
ATOM 1599 O O . LEU A 1 186 ? -73.494 -35.638 57.251 1.00 45.47 186 LEU A O 1
ATOM 1603 N N . ALA A 1 187 ? -71.579 -34.823 56.472 1.00 39.41 187 ALA A N 1
ATOM 1604 C CA . ALA A 1 187 ? -72.260 -33.936 55.532 1.00 39.41 187 ALA A CA 1
ATOM 1605 C C . ALA A 1 187 ? -72.571 -34.742 54.261 1.00 39.41 187 ALA A C 1
ATOM 1607 O O . ALA A 1 187 ? -71.675 -35.069 53.478 1.00 39.41 187 ALA A O 1
ATOM 1608 N N . HIS A 1 188 ? -73.842 -35.124 54.130 1.00 43.00 188 HIS A N 1
ATOM 1609 C CA . HIS A 1 188 ? -74.442 -35.762 52.965 1.00 43.00 188 HIS A CA 1
ATOM 1610 C C . HIS A 1 188 ? -73.981 -35.035 51.694 1.00 43.00 188 HIS A C 1
ATOM 1612 O O . HIS A 1 188 ? -74.193 -33.833 51.530 1.00 43.00 188 HIS A O 1
ATOM 1618 N N . LYS A 1 189 ? -73.293 -35.761 50.808 1.00 45.19 189 LYS A N 1
ATOM 1619 C CA . LYS A 1 189 ? -73.021 -35.291 49.452 1.00 45.19 189 LYS A CA 1
ATOM 1620 C C . LYS A 1 189 ? -74.330 -35.364 48.679 1.00 45.19 189 LYS A C 1
ATOM 1622 O O . LYS A 1 189 ? -74.616 -36.378 48.048 1.00 45.19 189 LYS A O 1
ATOM 1627 N N . ASP A 1 190 ? -75.095 -34.281 48.706 1.00 37.31 190 ASP A N 1
ATOM 1628 C CA . ASP A 1 190 ? -76.159 -34.085 47.732 1.00 37.31 190 ASP A CA 1
ATOM 1629 C C . ASP A 1 190 ? -75.544 -33.700 46.392 1.00 37.31 190 ASP A C 1
ATOM 1631 O O . ASP A 1 190 ? -75.215 -32.562 46.070 1.00 37.31 190 ASP A O 1
ATOM 1635 N N . THR A 1 191 ? -75.318 -34.773 45.649 1.00 43.31 191 THR A N 1
ATOM 1636 C CA . THR A 1 191 ? -75.359 -34.920 44.204 1.00 43.31 191 THR A CA 1
ATOM 1637 C C . THR A 1 191 ? -76.233 -33.860 43.517 1.00 43.31 191 THR A C 1
ATOM 1639 O O . THR A 1 191 ? -77.425 -34.050 43.303 1.00 43.31 191 THR A O 1
ATOM 1642 N N . GLY A 1 192 ? -75.608 -32.762 43.104 1.00 36.03 192 GLY A N 1
ATOM 1643 C CA . GLY A 1 192 ? -76.117 -31.835 42.099 1.00 36.03 192 GLY A CA 1
ATOM 1644 C C . GLY A 1 192 ? -75.081 -31.683 40.991 1.00 36.03 192 GLY A C 1
ATOM 1645 O O . GLY A 1 192 ? -74.195 -30.839 41.074 1.00 36.03 192 GLY A O 1
ATOM 1646 N N . TYR A 1 193 ? -75.162 -32.542 39.973 1.00 35.41 193 TYR A N 1
ATOM 1647 C CA . TYR A 1 193 ? -74.435 -32.383 38.708 1.00 35.41 193 TYR A CA 1
ATOM 1648 C C . TYR A 1 193 ? -74.858 -31.067 38.019 1.00 35.41 193 TYR A C 1
ATOM 1650 O O . TYR A 1 193 ? -76.031 -30.701 38.067 1.00 35.41 193 TYR A O 1
ATOM 1658 N N . PRO A 1 194 ? -73.919 -30.370 37.357 1.00 43.12 194 PRO A N 1
ATOM 1659 C CA . PRO A 1 194 ? -73.587 -30.687 35.963 1.00 43.12 194 PRO A CA 1
ATOM 1660 C C . PRO A 1 194 ? -72.097 -31.053 35.853 1.00 43.12 194 PRO A C 1
ATOM 1662 O O . PRO A 1 194 ? -71.229 -30.353 36.358 1.00 43.12 194 PRO A O 1
ATOM 1665 N N . ARG A 1 195 ? -71.713 -32.227 35.332 1.00 37.19 195 ARG A N 1
ATOM 1666 C CA . ARG A 1 195 ? -71.590 -32.529 33.888 1.00 37.19 195 ARG A CA 1
ATOM 1667 C C . ARG A 1 195 ? -70.926 -31.337 33.180 1.00 37.19 195 ARG A C 1
ATOM 1669 O O . ARG A 1 195 ? -71.601 -30.397 32.801 1.00 37.19 195 ARG A O 1
ATOM 1676 N N . GLY A 1 196 ? -69.599 -31.240 33.196 1.00 34.31 196 GLY A N 1
ATOM 1677 C CA . GLY A 1 196 ? -68.701 -32.042 32.358 1.00 34.31 196 GLY A CA 1
ATOM 1678 C C . GLY A 1 196 ? -68.437 -31.269 31.064 1.00 34.31 196 GLY A C 1
ATOM 1679 O O . GLY A 1 196 ? -69.377 -31.051 30.310 1.00 34.31 196 GLY A O 1
ATOM 1680 N N . ILE A 1 197 ? -67.229 -30.722 30.891 1.00 38.81 197 ILE A N 1
ATOM 1681 C CA . ILE A 1 197 ? -66.199 -31.051 29.871 1.00 38.81 197 ILE A CA 1
ATOM 1682 C C . ILE A 1 197 ? -64.995 -30.138 30.267 1.00 38.81 197 ILE A C 1
ATOM 1684 O O . ILE A 1 197 ? -65.209 -28.936 30.384 1.00 38.81 197 ILE A O 1
ATOM 1688 N N . ARG A 1 198 ? -63.816 -30.572 30.771 1.00 37.88 198 ARG A N 1
ATOM 1689 C CA . ARG A 1 198 ? -62.718 -31.398 30.191 1.00 37.88 198 ARG A CA 1
ATOM 1690 C C . ARG A 1 198 ? -62.369 -30.954 28.764 1.00 37.88 198 ARG A C 1
ATOM 1692 O O . ARG A 1 198 ? -63.220 -31.050 27.914 1.00 37.88 198 ARG A O 1
ATOM 1699 N N . ASP A 1 199 ? -61.205 -30.473 28.362 1.00 33.22 199 ASP A N 1
ATOM 1700 C CA . ASP A 1 199 ? -59.832 -30.673 28.800 1.00 33.22 199 ASP A CA 1
ATOM 1701 C C . ASP A 1 199 ? -58.948 -29.590 28.137 1.00 33.22 199 ASP A C 1
ATOM 1703 O O . ASP A 1 199 ? -59.336 -28.987 27.140 1.00 33.22 199 ASP A O 1
ATOM 1707 N N . SER A 1 200 ? -57.740 -29.413 28.683 1.00 40.47 200 SER A N 1
ATOM 1708 C CA . SER A 1 200 ? -56.464 -29.236 27.962 1.00 40.47 200 SER A CA 1
ATOM 1709 C C . SER A 1 200 ? -56.360 -28.216 26.811 1.00 40.47 200 SER A C 1
ATOM 1711 O O . SER A 1 200 ? -56.924 -28.398 25.740 1.00 40.47 200 SER A O 1
ATOM 1713 N N . VAL A 1 201 ? -55.442 -27.255 26.933 1.00 37.50 201 VAL A N 1
ATOM 1714 C CA . VAL A 1 201 ? -54.062 -27.337 26.401 1.00 37.50 201 VAL A CA 1
ATOM 1715 C C . VAL A 1 201 ? -53.381 -25.977 26.618 1.00 37.50 201 VAL A C 1
ATOM 1717 O O . VAL A 1 201 ? -53.907 -24.939 26.240 1.00 37.50 201 VAL A O 1
ATOM 1720 N N . GLY A 1 202 ? -52.210 -26.036 27.258 1.00 35.69 202 GLY A N 1
ATOM 1721 C CA . GLY A 1 202 ? -51.088 -25.094 27.229 1.00 35.69 202 GLY A CA 1
ATOM 1722 C C . GLY A 1 202 ? -51.355 -23.613 26.963 1.00 35.69 202 GLY A C 1
ATOM 1723 O O . GLY A 1 202 ? -51.518 -23.201 25.820 1.00 35.69 202 GLY A O 1
ATOM 1724 N N . VAL A 1 203 ? -51.130 -22.780 27.987 1.00 36.00 203 VAL A N 1
ATOM 1725 C CA . VAL A 1 203 ? -50.442 -21.507 27.739 1.00 36.00 203 VAL A CA 1
ATOM 1726 C C . VAL A 1 203 ? -49.053 -21.887 27.239 1.00 36.00 203 VAL A C 1
ATOM 1728 O O . VAL A 1 203 ? -48.132 -22.163 28.006 1.00 36.00 203 VAL A O 1
ATOM 1731 N N . SER A 1 204 ? -48.942 -22.001 25.922 1.00 36.41 204 SER A N 1
ATOM 1732 C CA . SER A 1 204 ? -47.685 -22.018 25.211 1.00 36.41 204 SER A CA 1
ATOM 1733 C C . SER A 1 204 ? -46.984 -20.701 25.512 1.00 36.41 204 SER A C 1
ATOM 1735 O O . SER A 1 204 ? -47.205 -19.697 24.839 1.00 36.41 204 SER A O 1
ATOM 1737 N N . PHE A 1 205 ? -46.094 -20.713 26.501 1.00 33.06 205 PHE A N 1
ATOM 1738 C CA . PHE A 1 205 ? -44.902 -19.890 26.409 1.00 33.06 205 PHE A CA 1
ATOM 1739 C C . PHE A 1 205 ? -44.077 -20.501 25.271 1.00 33.06 205 PHE A C 1
ATOM 1741 O O . PHE A 1 205 ? -43.138 -21.264 25.484 1.00 33.06 205 PHE A O 1
ATOM 1748 N N . SER A 1 206 ? -44.474 -20.224 24.024 1.00 40.53 206 SER A N 1
ATOM 1749 C CA . SER A 1 206 ? -43.514 -20.215 22.936 1.00 40.53 206 SER A CA 1
ATOM 1750 C C . SER A 1 206 ? -42.590 -19.055 23.266 1.00 40.53 206 SER A C 1
ATOM 1752 O O . SER A 1 206 ? -42.826 -17.913 22.873 1.00 40.53 206 SER A O 1
ATOM 1754 N N . GLY A 1 207 ? -41.562 -19.351 24.062 1.00 34.19 207 GLY A N 1
ATOM 1755 C CA . GLY A 1 207 ? -40.328 -18.611 23.970 1.00 34.19 207 GLY A CA 1
ATOM 1756 C C . GLY A 1 207 ? -39.981 -18.620 22.493 1.00 34.19 207 GLY A C 1
ATOM 1757 O O . GLY A 1 207 ? -39.621 -19.660 21.940 1.00 34.19 207 GLY A O 1
ATOM 1758 N N . CYS A 1 208 ? -40.177 -17.475 21.844 1.00 32.62 208 CYS A N 1
ATOM 1759 C CA . CYS A 1 208 ? -39.421 -17.163 20.659 1.00 32.62 208 CYS A CA 1
ATOM 1760 C C . CYS A 1 208 ? -37.979 -17.178 21.153 1.00 32.62 208 CYS A C 1
ATOM 1762 O O . CYS A 1 208 ? -37.489 -16.219 21.747 1.00 32.62 208 CYS A O 1
ATOM 1764 N N . LEU A 1 209 ? -37.340 -18.337 21.019 1.00 43.62 209 LEU A N 1
ATOM 1765 C CA . LEU A 1 209 ? -35.906 -18.420 20.931 1.00 43.62 209 LEU A CA 1
ATOM 1766 C C . LEU A 1 209 ? -35.609 -17.722 19.604 1.00 43.62 209 LEU A C 1
ATOM 1768 O O . LEU A 1 209 ? -35.475 -18.362 18.563 1.00 43.62 209 LEU A O 1
ATOM 1772 N N . GLU A 1 210 ? -35.596 -16.387 19.628 1.00 33.22 210 GLU A N 1
ATOM 1773 C CA . GLU A 1 210 ? -34.762 -15.645 18.708 1.00 33.22 210 GLU A CA 1
ATOM 1774 C C . GLU A 1 210 ? -33.359 -16.137 19.029 1.00 33.22 210 GLU A C 1
ATOM 1776 O O . GLU A 1 210 ? -32.679 -15.684 19.949 1.00 33.22 210 GLU A O 1
ATOM 1781 N N . SER A 1 211 ? -32.969 -17.189 18.311 1.00 40.16 211 SER A N 1
ATOM 1782 C CA . SER A 1 211 ? -31.586 -17.423 18.001 1.00 40.16 211 SER A CA 1
ATOM 1783 C C . SER A 1 211 ? -31.107 -16.113 17.393 1.00 40.16 211 SER A C 1
ATOM 1785 O O . SER A 1 211 ? -31.310 -15.855 16.205 1.00 40.16 211 SER A O 1
ATOM 1787 N N . GLU A 1 212 ? -30.514 -15.270 18.233 1.00 39.28 212 GLU A N 1
ATOM 1788 C CA . GLU A 1 212 ? -29.391 -14.439 17.848 1.00 39.28 212 GLU A CA 1
ATOM 1789 C C . GLU A 1 212 ? -28.530 -15.342 16.969 1.00 39.28 212 GLU A C 1
ATOM 1791 O O . GLU A 1 212 ? -27.887 -16.289 17.439 1.00 39.28 212 GLU A O 1
ATOM 1796 N N . GLY A 1 213 ? -28.661 -15.150 15.652 1.00 37.25 213 GLY A N 1
ATOM 1797 C CA . GLY A 1 213 ? -27.854 -15.859 14.680 1.00 37.25 213 GLY A CA 1
ATOM 1798 C C . GLY A 1 213 ? -26.393 -15.713 15.093 1.00 37.25 213 GLY A C 1
ATOM 1799 O O . GLY A 1 213 ? -26.045 -14.742 15.771 1.00 37.25 213 GLY A O 1
ATOM 1800 N N . PRO A 1 214 ? -25.514 -16.657 14.718 1.00 41.12 214 PRO A N 1
ATOM 1801 C CA . PRO A 1 214 ? -24.102 -16.517 15.025 1.00 41.12 214 PRO A CA 1
ATOM 1802 C C . PRO A 1 214 ? -23.684 -15.122 14.581 1.00 41.12 214 PRO A C 1
ATOM 1804 O O . PRO A 1 214 ? -23.847 -14.784 13.404 1.00 41.12 214 PRO A O 1
ATOM 1807 N N . ILE A 1 215 ? -23.235 -14.307 15.543 1.00 41.38 215 ILE A N 1
ATOM 1808 C CA . ILE A 1 215 ? -22.660 -12.991 15.302 1.00 41.38 215 ILE A CA 1
ATOM 1809 C C . ILE A 1 215 ? -21.616 -13.224 14.227 1.00 41.38 215 ILE A C 1
ATOM 1811 O O . ILE A 1 215 ? -20.536 -13.763 14.472 1.00 41.38 215 ILE A O 1
ATOM 1815 N N . SER A 1 216 ? -21.997 -12.895 12.998 1.00 37.53 216 SER A N 1
ATOM 1816 C CA . SER A 1 216 ? -21.124 -12.961 11.857 1.00 37.53 216 SER A CA 1
ATOM 1817 C C . SER A 1 216 ? -20.025 -11.966 12.171 1.00 37.53 216 SER A C 1
ATOM 1819 O O . SER A 1 216 ? -20.208 -10.757 12.031 1.00 37.53 216 SER A O 1
ATOM 1821 N N . THR A 1 217 ? -18.857 -12.478 12.544 1.00 37.94 217 THR A N 1
ATOM 1822 C CA . THR A 1 217 ? -17.570 -11.785 12.503 1.00 37.94 217 THR A CA 1
ATOM 1823 C C . THR A 1 217 ? -17.170 -11.516 11.049 1.00 37.94 217 THR A C 1
ATOM 1825 O O . THR A 1 217 ? -16.031 -11.697 10.636 1.00 37.94 217 THR A O 1
ATOM 1828 N N . ARG A 1 218 ? -18.109 -11.030 10.231 1.00 36.69 218 ARG A N 1
ATOM 1829 C CA . ARG A 1 218 ? -17.765 -10.238 9.063 1.00 36.69 218 ARG A CA 1
ATOM 1830 C C . ARG A 1 218 ? -17.398 -8.875 9.600 1.00 36.69 218 ARG A C 1
ATOM 1832 O O . ARG A 1 218 ? -18.249 -8.060 9.941 1.00 36.69 218 ARG A O 1
ATOM 1839 N N . THR A 1 219 ? -16.094 -8.667 9.680 1.00 39.44 219 THR A N 1
ATOM 1840 C CA . THR A 1 219 ? -15.465 -7.364 9.542 1.00 39.44 219 THR A CA 1
ATOM 1841 C C . THR A 1 219 ? -16.210 -6.576 8.465 1.00 39.44 219 THR A C 1
ATOM 1843 O O . THR A 1 219 ? -16.019 -6.794 7.268 1.00 39.44 219 THR A O 1
ATOM 1846 N N . TRP A 1 220 ? -17.115 -5.696 8.887 1.00 38.72 220 TRP A N 1
ATOM 1847 C CA . TRP A 1 220 ? -17.652 -4.668 8.018 1.00 38.72 220 TRP A CA 1
ATOM 1848 C C . TRP A 1 220 ? -16.480 -3.753 7.701 1.00 38.72 220 TRP A C 1
ATOM 1850 O O . TRP A 1 220 ? -16.088 -2.912 8.510 1.00 38.72 220 TRP A O 1
ATOM 1860 N N . ASP A 1 221 ? -15.881 -3.968 6.533 1.00 43.94 221 ASP A N 1
ATOM 1861 C CA . ASP A 1 221 ? -14.998 -3.004 5.905 1.00 43.94 221 ASP A CA 1
ATOM 1862 C C . ASP A 1 221 ? -15.805 -1.719 5.702 1.00 43.94 221 ASP A C 1
ATOM 1864 O O . ASP A 1 221 ? -16.391 -1.472 4.646 1.00 43.94 221 ASP A O 1
ATOM 1868 N N . LEU A 1 222 ? -15.797 -0.845 6.709 1.00 42.78 222 LEU A N 1
ATOM 1869 C CA . LEU A 1 222 ? -16.072 0.572 6.535 1.00 42.78 222 LEU A CA 1
ATOM 1870 C C . LEU A 1 222 ? -14.895 1.188 5.766 1.00 42.78 222 LEU A C 1
ATOM 1872 O O . LEU A 1 222 ? -14.215 2.104 6.227 1.00 42.78 222 LEU A O 1
ATOM 1876 N N . ARG A 1 223 ? -14.676 0.727 4.527 1.00 45.62 223 ARG A N 1
ATOM 1877 C CA . ARG A 1 223 ? -14.196 1.622 3.483 1.00 45.62 223 ARG A CA 1
ATOM 1878 C C . ARG A 1 223 ? -15.317 2.621 3.272 1.00 45.62 223 ARG A C 1
ATOM 1880 O O . ARG A 1 223 ? -16.195 2.432 2.436 1.00 45.62 223 ARG A O 1
ATOM 1887 N N . THR A 1 224 ? -15.257 3.707 4.029 1.00 50.50 224 THR A N 1
ATOM 1888 C CA . THR A 1 224 ? -15.855 4.974 3.639 1.00 50.50 224 THR A CA 1
ATOM 1889 C C . THR A 1 224 ? -15.340 5.290 2.234 1.00 50.50 22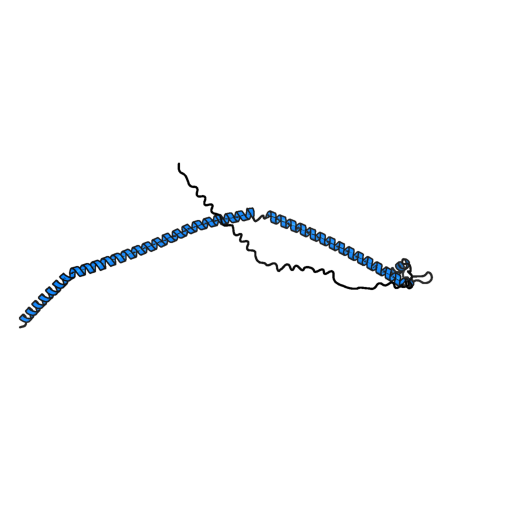4 THR A C 1
ATOM 1891 O O . THR A 1 224 ? -14.238 5.808 2.037 1.00 50.50 224 THR A O 1
ATOM 1894 N N . ARG A 1 225 ? -16.110 4.894 1.211 1.00 45.38 225 ARG A N 1
ATOM 1895 C CA . ARG A 1 225 ? -15.958 5.426 -0.139 1.00 45.38 225 ARG A CA 1
ATOM 1896 C C . ARG A 1 225 ? -16.271 6.908 -0.004 1.00 45.38 225 ARG A C 1
ATOM 1898 O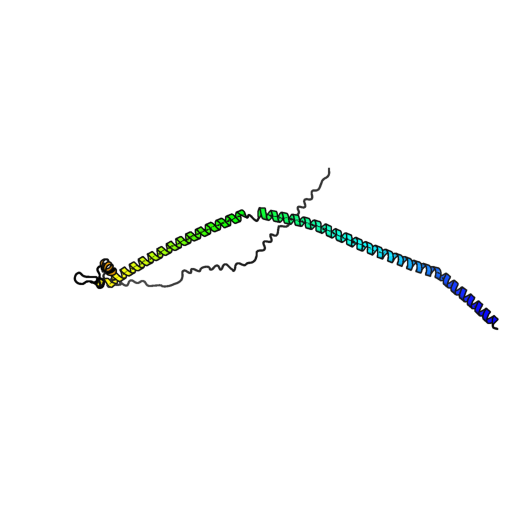 O . ARG A 1 225 ? -17.431 7.296 0.063 1.00 45.38 225 ARG A O 1
ATOM 1905 N N . LEU A 1 226 ? -15.222 7.719 0.122 1.00 51.22 226 LEU A N 1
ATOM 1906 C CA . LEU A 1 226 ? -15.335 9.165 -0.013 1.00 51.22 226 LEU A CA 1
ATOM 1907 C C . LEU A 1 226 ? -16.077 9.441 -1.331 1.00 51.22 226 LEU A C 1
ATOM 1909 O O . LEU A 1 226 ? -15.694 8.854 -2.351 1.00 51.22 226 LEU A O 1
ATOM 1913 N N . PRO A 1 227 ? -17.131 10.274 -1.333 1.00 47.78 227 PRO A N 1
ATOM 1914 C CA . PRO A 1 227 ? -17.818 10.612 -2.568 1.00 47.78 227 PRO A CA 1
ATOM 1915 C C . PRO A 1 227 ? -16.819 11.270 -3.533 1.00 47.78 227 PRO A C 1
ATOM 1917 O O . PRO A 1 227 ? -15.900 11.970 -3.085 1.00 47.78 227 PRO A O 1
ATOM 1920 N N . PRO A 1 228 ? -16.942 11.028 -4.849 1.00 47.59 228 PRO A N 1
ATOM 1921 C CA . PRO A 1 228 ? -16.036 11.610 -5.822 1.00 47.59 228 PRO A CA 1
ATOM 1922 C C . PRO A 1 228 ? -16.125 13.134 -5.736 1.00 47.59 228 PRO A C 1
ATOM 1924 O O . PRO A 1 228 ? -17.211 13.712 -5.713 1.00 47.59 228 PRO A O 1
ATOM 1927 N N . ILE A 1 229 ? -14.960 13.778 -5.659 1.00 50.03 229 ILE A N 1
ATOM 1928 C CA . ILE A 1 229 ? -14.835 15.234 -5.660 1.00 50.03 229 ILE A CA 1
ATOM 1929 C C . ILE A 1 229 ? -15.440 15.729 -6.976 1.00 50.03 229 ILE A C 1
ATOM 1931 O O . ILE A 1 229 ? -14.842 15.552 -8.037 1.00 50.03 229 ILE A O 1
ATOM 1935 N N . ALA A 1 230 ? -16.631 16.323 -6.914 1.00 47.47 230 ALA A N 1
ATOM 1936 C CA . ALA A 1 230 ? -17.228 16.997 -8.054 1.00 47.47 230 ALA A CA 1
ATOM 1937 C C . ALA A 1 230 ? -16.302 18.151 -8.465 1.00 47.47 230 ALA A C 1
ATOM 1939 O O . ALA A 1 230 ? -16.136 19.126 -7.728 1.00 47.47 230 ALA A O 1
ATOM 1940 N N . SER A 1 231 ? -15.674 18.045 -9.635 1.00 44.59 231 SER A N 1
ATOM 1941 C CA . SER A 1 231 ? -14.975 19.169 -10.243 1.00 44.59 231 SER A CA 1
ATOM 1942 C C . SER A 1 231 ? -16.019 20.196 -10.681 1.00 44.59 231 SER A C 1
ATOM 1944 O O . SER A 1 231 ? -16.704 20.041 -11.691 1.00 44.59 231 SER A O 1
ATOM 1946 N N . ARG A 1 232 ? -16.163 21.279 -9.910 1.00 48.38 232 ARG A N 1
ATOM 1947 C CA . ARG A 1 232 ? -16.837 22.491 -10.386 1.00 48.38 232 ARG A CA 1
ATOM 1948 C C . ARG A 1 232 ? -16.006 23.080 -11.528 1.00 48.38 232 ARG A C 1
ATOM 1950 O O . ARG A 1 232 ? -15.109 23.886 -11.311 1.00 48.38 232 ARG A O 1
ATOM 1957 N N . ASN A 1 233 ? -16.319 22.679 -12.755 1.00 50.09 233 ASN A N 1
ATOM 1958 C CA . ASN A 1 233 ? -15.907 23.386 -13.961 1.00 50.09 233 ASN A CA 1
ATOM 1959 C C . ASN A 1 233 ? -16.722 24.682 -14.083 1.00 50.09 233 ASN A C 1
ATOM 1961 O O . ASN A 1 233 ? -17.622 24.787 -14.911 1.00 50.09 233 ASN A O 1
ATOM 1965 N N . THR A 1 234 ? -16.412 25.693 -13.274 1.00 45.25 234 THR A N 1
ATOM 1966 C CA . THR A 1 234 ? -16.841 27.063 -13.574 1.00 45.25 234 THR A CA 1
ATOM 1967 C C . THR A 1 234 ? -15.819 27.686 -14.512 1.00 45.25 234 THR A C 1
ATOM 1969 O O . THR A 1 234 ? -14.818 28.258 -14.086 1.00 45.25 234 THR A O 1
ATOM 1972 N N . ARG A 1 235 ? -16.078 27.557 -15.818 1.00 46.53 235 ARG A N 1
ATOM 1973 C CA . ARG A 1 235 ? -15.495 28.420 -16.851 1.00 46.53 235 ARG A CA 1
ATOM 1974 C C . ARG A 1 235 ? -15.946 29.858 -16.575 1.00 46.53 235 ARG A C 1
ATOM 1976 O O . ARG A 1 235 ? -17.020 30.258 -17.015 1.00 46.53 235 ARG A O 1
ATOM 1983 N N . GLN A 1 236 ? -15.142 30.642 -15.864 1.00 45.91 236 GLN A N 1
ATOM 1984 C CA . GLN A 1 236 ? -15.280 32.095 -15.900 1.00 45.91 236 GLN A CA 1
ATOM 1985 C C . GLN A 1 236 ? -14.713 32.582 -17.238 1.00 45.91 236 GLN A C 1
ATOM 1987 O O . GLN A 1 236 ? -13.505 32.579 -17.460 1.00 45.91 236 GLN A O 1
ATOM 1992 N N . LYS A 1 237 ? -15.611 32.945 -18.161 1.00 47.62 237 LYS A N 1
ATOM 1993 C CA . LYS A 1 237 ? -15.276 33.750 -19.339 1.00 47.62 237 LYS A CA 1
ATOM 1994 C C . LYS A 1 237 ? -14.820 35.122 -18.841 1.00 47.62 237 LYS A C 1
ATOM 1996 O O . LYS A 1 237 ? -15.641 35.915 -18.391 1.00 47.62 237 LYS A O 1
ATOM 2001 N N . THR A 1 238 ? -13.530 35.400 -18.938 1.00 45.47 238 THR A N 1
ATOM 2002 C CA . THR A 1 238 ? -12.989 36.754 -18.846 1.00 45.47 238 THR A CA 1
ATOM 2003 C C . THR A 1 238 ? -13.447 37.545 -20.076 1.00 45.47 238 THR A C 1
ATOM 2005 O O . THR A 1 238 ? -12.999 37.295 -21.194 1.00 45.47 238 THR A O 1
ATOM 2008 N N . LYS A 1 239 ? -14.383 38.484 -19.891 1.00 53.34 239 LYS A N 1
ATOM 2009 C CA . LYS A 1 239 ? -14.592 39.585 -20.839 1.00 53.34 239 LYS A CA 1
ATOM 2010 C C . LYS A 1 239 ? -13.535 40.645 -20.530 1.00 53.34 239 LYS A C 1
ATOM 2012 O O . LYS A 1 239 ? -13.501 41.157 -19.416 1.00 53.34 239 LYS A O 1
ATOM 2017 N N . ARG A 1 240 ? -12.662 40.911 -21.503 1.00 46.84 240 ARG A N 1
ATOM 2018 C CA . ARG A 1 240 ? -11.805 42.100 -21.535 1.00 46.84 240 ARG A CA 1
ATOM 2019 C C . ARG A 1 240 ? -12.685 43.329 -21.784 1.00 46.84 240 ARG A C 1
ATOM 2021 O O . ARG A 1 240 ? -13.509 43.287 -22.698 1.00 46.84 240 ARG A O 1
ATOM 2028 N N . LEU A 1 241 ? -12.474 44.371 -20.990 1.00 52.16 241 LEU A N 1
ATOM 2029 C CA . LEU A 1 241 ? -12.574 45.772 -21.391 1.00 52.16 241 LEU A CA 1
ATOM 2030 C C . LEU A 1 241 ? -11.176 46.361 -21.205 1.00 52.16 241 LEU A C 1
ATOM 2032 O O . LEU A 1 241 ? -10.531 45.959 -20.206 1.00 52.16 241 LEU A O 1
#

Radius of gyration: 64.12 Å; chains: 1; bounding box: 140×86×172 Å